Protein AF-X1MHM7-F1 (afdb_monomer)

Organism: NCBI:txid412755

Secondary structure (DSSP, 8-state):
---EEEETTEEEE----PPP---BTTB-STT-----HHHIIIIII--SS-S------S-GGGHHHHHHHHHHHHHHHHT--GGGGGG-----HHHHHHHHHHHHHHHHHHHHHHHHHHHHHHHHHHHHHHHHHHHHTHHHHHHHHHTT--HHHHHHHHHHHHHHHHHHHHHHHHHHHHHHHHHHHHHHT------HHHHHHHHHHHHGGG-

Structure (mmCIF, N/CA/C/O backbone):
data_AF-X1MHM7-F1
#
_entry.id   AF-X1MHM7-F1
#
loop_
_atom_site.group_PDB
_atom_site.id
_atom_site.type_symbol
_atom_site.label_atom_id
_atom_site.label_alt_id
_atom_site.label_comp_id
_atom_site.label_asym_id
_atom_site.label_entity_id
_atom_site.label_seq_id
_atom_site.pdbx_PDB_ins_code
_atom_site.Cartn_x
_atom_site.Cartn_y
_atom_site.Cartn_z
_atom_site.occupancy
_atom_site.B_iso_or_equiv
_atom_site.auth_seq_id
_atom_site.auth_comp_id
_atom_site.auth_asym_id
_atom_site.auth_atom_id
_atom_site.pdbx_PDB_model_num
ATOM 1 N N . ASN A 1 1 ? -6.561 -19.524 -40.261 1.00 49.22 1 ASN A N 1
ATOM 2 C CA . ASN A 1 1 ? -6.871 -18.136 -40.668 1.00 49.22 1 ASN A CA 1
ATOM 3 C C . ASN A 1 1 ? -5.616 -17.278 -40.481 1.00 49.22 1 ASN A C 1
ATOM 5 O O . ASN A 1 1 ? -5.211 -17.085 -39.343 1.00 49.22 1 ASN A O 1
ATOM 9 N N . ARG A 1 2 ? -4.904 -16.875 -41.548 1.00 65.56 2 ARG A N 1
ATOM 10 C CA . ARG A 1 2 ? -3.636 -16.118 -41.425 1.00 65.56 2 ARG A CA 1
ATOM 11 C C . ARG A 1 2 ? -3.953 -14.633 -41.224 1.00 65.56 2 ARG A C 1
ATOM 13 O O . ARG A 1 2 ? -4.276 -13.956 -42.191 1.00 65.56 2 ARG A O 1
ATOM 20 N N . ARG A 1 3 ? -3.874 -14.133 -39.988 1.00 82.12 3 ARG A N 1
ATOM 21 C CA . ARG A 1 3 ? -4.032 -12.697 -39.704 1.00 82.12 3 ARG A CA 1
ATOM 22 C C . ARG A 1 3 ? -2.782 -11.949 -40.190 1.00 82.12 3 ARG A C 1
ATOM 24 O O . ARG A 1 3 ? -1.661 -12.319 -39.833 1.00 82.12 3 ARG A O 1
ATOM 31 N N . ILE A 1 4 ? -2.979 -10.947 -41.044 1.00 86.44 4 ILE A N 1
ATOM 32 C CA . ILE A 1 4 ? -1.925 -10.069 -41.569 1.00 86.44 4 ILE A CA 1
ATOM 33 C C . ILE A 1 4 ? -2.138 -8.686 -40.954 1.00 86.44 4 ILE A C 1
ATOM 35 O O . ILE A 1 4 ? -3.259 -8.188 -40.958 1.00 86.44 4 ILE A O 1
ATOM 39 N N . CYS A 1 5 ? -1.074 -8.083 -40.431 1.00 87.25 5 CYS A N 1
ATOM 40 C CA . CYS A 1 5 ? -1.074 -6.719 -39.913 1.00 87.25 5 CYS A CA 1
ATOM 41 C C . CYS A 1 5 ? -0.149 -5.849 -40.769 1.00 87.25 5 CYS A C 1
ATOM 43 O O . CYS A 1 5 ? 0.924 -6.298 -41.176 1.00 87.25 5 CYS A O 1
ATOM 45 N N . LYS A 1 6 ? -0.567 -4.621 -41.080 1.00 88.81 6 LYS A N 1
ATOM 46 C CA . LYS A 1 6 ? 0.195 -3.697 -41.923 1.00 88.81 6 LYS A CA 1
ATOM 47 C C . LYS A 1 6 ? 0.835 -2.625 -41.052 1.00 88.81 6 LYS A C 1
ATOM 49 O O . LYS A 1 6 ? 0.131 -1.826 -40.450 1.00 88.81 6 LYS A O 1
ATOM 54 N N . ILE A 1 7 ? 2.163 -2.587 -41.033 1.00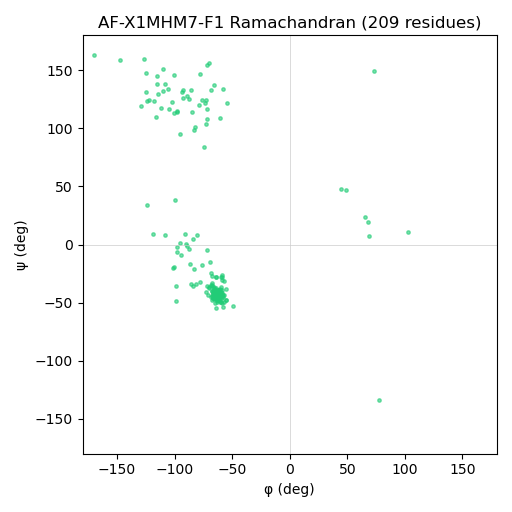 86.88 7 ILE A N 1
ATOM 55 C CA . ILE A 1 7 ? 2.954 -1.640 -40.237 1.00 86.88 7 ILE A CA 1
A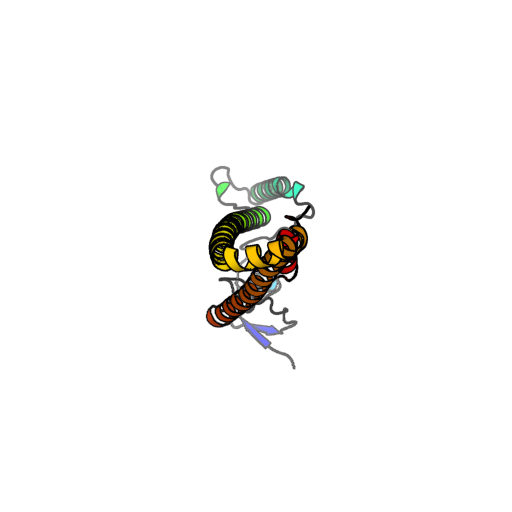TOM 56 C C . ILE A 1 7 ? 3.837 -0.859 -41.201 1.00 86.88 7 ILE A C 1
ATOM 58 O O . ILE A 1 7 ? 4.554 -1.456 -42.001 1.00 86.88 7 ILE A O 1
ATOM 62 N N . ASN A 1 8 ? 3.745 0.471 -41.173 1.00 83.06 8 ASN A N 1
ATOM 63 C CA . ASN A 1 8 ? 4.488 1.376 -42.058 1.00 83.06 8 ASN A CA 1
ATOM 64 C C . ASN A 1 8 ? 4.505 0.930 -43.541 1.00 83.06 8 ASN A C 1
ATOM 66 O O . ASN A 1 8 ? 5.541 0.867 -44.194 1.00 83.06 8 ASN A O 1
ATOM 70 N N . ARG A 1 9 ? 3.325 0.568 -44.067 1.00 83.12 9 ARG A N 1
ATOM 71 C CA . ARG A 1 9 ? 3.100 0.079 -45.446 1.00 83.12 9 ARG A CA 1
ATOM 72 C C . ARG A 1 9 ? 3.667 -1.309 -45.786 1.00 83.12 9 ARG A C 1
ATOM 74 O O . ARG A 1 9 ? 3.514 -1.735 -46.927 1.00 83.12 9 ARG A O 1
ATOM 81 N N . ILE A 1 10 ? 4.195 -2.049 -44.812 1.00 88.88 10 ILE A N 1
ATOM 82 C CA . ILE A 1 10 ? 4.711 -3.415 -44.976 1.00 88.88 10 ILE A CA 1
ATOM 83 C C . ILE A 1 10 ? 3.760 -4.414 -44.311 1.00 88.88 10 ILE A C 1
ATOM 85 O O . ILE A 1 10 ? 3.250 -4.172 -43.219 1.00 88.88 10 ILE A O 1
ATOM 89 N N . ASN A 1 11 ? 3.511 -5.543 -44.976 1.00 90.38 11 ASN A N 1
ATOM 90 C CA . ASN A 1 11 ? 2.631 -6.596 -44.472 1.00 90.38 11 ASN A CA 1
ATOM 91 C C . ASN A 1 11 ? 3.407 -7.591 -43.594 1.00 90.38 11 ASN A C 1
ATOM 93 O O . ASN A 1 11 ? 4.371 -8.207 -44.051 1.00 90.38 11 ASN A O 1
ATOM 97 N N . PHE A 1 12 ? 2.937 -7.800 -42.365 1.00 90.50 12 PHE A N 1
ATOM 98 C CA . PHE A 1 12 ? 3.476 -8.742 -41.385 1.00 90.50 12 PHE A CA 1
ATOM 99 C C . PHE A 1 12 ? 2.467 -9.841 -41.066 1.00 90.50 12 PHE A C 1
ATOM 101 O O . PHE A 1 12 ? 1.261 -9.609 -41.013 1.00 90.50 12 PHE A O 1
ATOM 108 N N . ARG A 1 13 ? 2.958 -11.059 -40.828 1.00 90.62 13 ARG A N 1
ATOM 109 C CA . ARG A 1 13 ? 2.135 -12.170 -40.338 1.00 90.62 13 ARG A CA 1
ATOM 110 C C . ARG A 1 13 ? 2.136 -12.157 -38.814 1.00 90.62 13 ARG A C 1
ATOM 112 O O . ARG A 1 13 ? 3.207 -12.189 -38.217 1.00 90.62 13 ARG A O 1
ATOM 119 N N . VAL A 1 14 ? 0.953 -12.188 -38.206 1.00 90.19 14 VAL A N 1
ATOM 120 C CA . VAL A 1 14 ? 0.819 -12.330 -36.750 1.00 90.19 14 VAL A CA 1
ATOM 121 C C . VAL A 1 14 ? 1.145 -13.775 -36.359 1.00 90.19 14 VAL A C 1
ATOM 123 O O . VAL A 1 14 ? 0.524 -14.705 -36.877 1.00 90.19 14 VAL A O 1
ATOM 126 N N . ILE A 1 15 ? 2.137 -13.956 -35.484 1.00 89.12 15 ILE A N 1
ATOM 127 C CA . ILE A 1 15 ? 2.605 -15.271 -35.004 1.00 89.12 15 ILE A CA 1
ATOM 128 C C . ILE A 1 15 ? 2.072 -15.632 -33.611 1.00 89.12 15 ILE A C 1
ATOM 130 O O . ILE A 1 15 ? 2.033 -16.807 -33.265 1.00 89.12 15 ILE A O 1
ATOM 134 N N . GLY A 1 16 ? 1.630 -14.641 -32.838 1.00 85.81 16 GLY A N 1
ATOM 135 C CA . GLY A 1 16 ? 1.112 -14.803 -31.485 1.00 85.81 16 GLY A CA 1
ATOM 136 C C . GLY A 1 16 ? 0.464 -13.510 -30.998 1.00 85.81 16 GLY A C 1
ATOM 137 O O . GLY A 1 16 ? 0.661 -12.454 -31.600 1.00 85.81 16 GLY A O 1
ATOM 138 N N . ILE A 1 17 ? -0.336 -13.621 -29.942 1.00 86.38 17 ILE A N 1
ATOM 139 C CA . ILE A 1 17 ? -0.967 -12.498 -29.246 1.00 86.38 17 ILE A CA 1
ATOM 140 C C . ILE A 1 17 ? -0.552 -12.629 -27.779 1.00 86.38 17 ILE A C 1
ATOM 142 O O . ILE A 1 17 ? -0.592 -13.734 -27.233 1.00 86.38 17 ILE A O 1
ATOM 146 N N . LEU A 1 18 ? -0.085 -11.535 -27.182 1.00 82.25 18 LEU A N 1
ATOM 147 C CA . LEU A 1 18 ? 0.294 -11.496 -25.770 1.00 82.25 18 LEU A CA 1
ATOM 148 C C . LEU A 1 18 ? -0.964 -11.553 -24.891 1.00 82.25 18 LEU A C 1
ATOM 150 O O . LEU A 1 18 ? -2.050 -11.183 -25.333 1.00 82.25 18 LEU A O 1
ATOM 154 N N . GLN A 1 19 ? -0.833 -12.036 -23.655 1.00 74.62 19 GLN A N 1
ATOM 155 C CA . GLN A 1 19 ? -1.930 -11.943 -22.689 1.00 74.62 19 GLN A CA 1
ATOM 156 C C . GLN A 1 19 ? -2.146 -10.476 -22.309 1.00 74.62 19 GLN A C 1
ATOM 158 O O . GLN A 1 19 ? -1.170 -9.796 -21.984 1.00 74.62 19 GLN A O 1
ATOM 163 N N . GLU A 1 20 ? -3.403 -10.025 -22.314 1.00 69.00 20 GLU A N 1
ATOM 164 C CA . GLU A 1 20 ? -3.777 -8.711 -21.781 1.00 69.00 20 GLU A CA 1
ATOM 165 C C . GLU A 1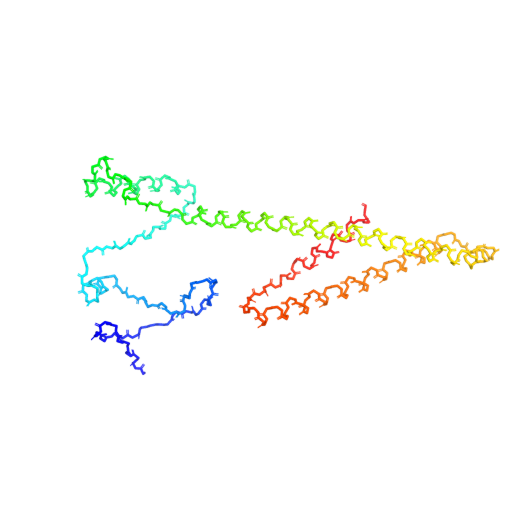 20 ? -3.276 -8.601 -20.342 1.00 69.00 20 GLU A C 1
ATOM 167 O O . GLU A 1 20 ? -3.604 -9.425 -19.480 1.00 69.00 20 GLU A O 1
ATOM 172 N N . LYS A 1 21 ? -2.443 -7.590 -20.089 1.00 59.75 21 LYS A N 1
ATOM 173 C CA . LYS A 1 21 ? -1.999 -7.264 -18.727 1.00 59.75 21 LYS A CA 1
ATOM 174 C C . LYS A 1 21 ? -2.876 -6.180 -18.104 1.00 59.75 21 LYS A C 1
ATOM 176 O O . LYS A 1 21 ? -2.786 -5.974 -16.892 1.00 59.75 21 LYS A O 1
ATOM 181 N N . GLY A 1 22 ? -3.753 -5.562 -18.899 1.00 54.75 22 GLY A N 1
ATOM 182 C CA . GLY A 1 22 ? -4.604 -4.459 -18.493 1.00 54.75 22 GLY A CA 1
ATOM 183 C C . GLY A 1 22 ? -3.805 -3.166 -18.342 1.00 54.75 22 GLY A C 1
ATOM 184 O O . GLY A 1 22 ? -2.629 -3.162 -17.951 1.00 54.75 22 GLY A O 1
ATOM 185 N N . ALA A 1 23 ? -4.459 -2.037 -18.597 1.00 50.09 23 ALA A N 1
ATOM 186 C CA . ALA A 1 23 ? -3.875 -0.718 -18.387 1.00 50.09 23 ALA A CA 1
ATOM 187 C C . ALA A 1 23 ? -3.505 -0.516 -16.903 1.00 50.09 23 ALA A C 1
ATOM 189 O O . ALA A 1 23 ? -4.361 -0.371 -16.028 1.00 50.09 23 ALA A O 1
ATOM 190 N N . THR A 1 24 ? -2.206 -0.506 -16.594 1.00 51.75 24 THR A N 1
ATOM 191 C CA . THR A 1 24 ? -1.712 -0.085 -15.276 1.00 51.75 24 THR A CA 1
ATOM 192 C C . THR A 1 24 ? -1.321 1.390 -15.366 1.00 51.75 24 THR A C 1
ATOM 194 O O . THR A 1 24 ? -0.217 1.724 -15.790 1.00 51.75 24 THR A O 1
ATOM 197 N N . GLY A 1 25 ? -2.233 2.287 -14.984 1.00 60.22 25 GLY A N 1
ATOM 198 C CA . GLY A 1 25 ? -1.994 3.735 -14.994 1.00 60.22 25 GLY A CA 1
ATOM 199 C C . GLY A 1 25 ? -2.081 4.366 -16.391 1.00 60.22 25 GLY A C 1
ATOM 200 O O . GLY A 1 25 ? -3.024 4.112 -17.127 1.00 60.22 25 GLY A O 1
ATOM 201 N N . TRP A 1 26 ? -1.113 5.222 -16.736 1.00 47.28 26 TRP A N 1
ATOM 202 C CA . TRP A 1 26 ? -1.131 6.101 -17.923 1.00 47.28 26 TRP A CA 1
ATOM 203 C C . TRP A 1 26 ? -0.519 5.482 -19.193 1.00 47.28 26 TRP A C 1
ATOM 205 O O . TRP A 1 26 ? -0.431 6.148 -20.222 1.00 47.28 26 TRP A O 1
ATOM 215 N N . ARG A 1 27 ? -0.044 4.234 -19.120 1.00 51.91 27 ARG A N 1
ATOM 216 C CA . ARG A 1 27 ? 0.553 3.500 -20.243 1.00 51.91 27 ARG A CA 1
ATOM 217 C C . ARG A 1 27 ? -0.321 2.297 -20.560 1.00 51.91 27 ARG A C 1
ATOM 219 O O . ARG A 1 27 ? -0.369 1.346 -19.780 1.00 51.91 27 ARG A O 1
ATOM 226 N N . ASP A 1 28 ? -0.990 2.364 -21.701 1.00 56.84 28 ASP A N 1
ATOM 227 C CA . ASP A 1 28 ? -1.669 1.215 -22.277 1.00 56.84 28 ASP A CA 1
ATOM 228 C C . ASP A 1 28 ? -0.609 0.248 -22.823 1.00 56.84 28 ASP A C 1
ATOM 230 O O . ASP A 1 28 ? 0.203 0.619 -23.673 1.00 56.84 28 ASP A O 1
ATOM 234 N N . ARG A 1 29 ? -0.545 -0.955 -22.244 1.00 59.28 29 ARG A N 1
ATOM 235 C CA . ARG A 1 29 ? 0.348 -2.039 -22.688 1.00 59.28 29 ARG A CA 1
ATOM 236 C C . ARG A 1 29 ? -0.370 -3.042 -23.587 1.00 59.28 29 ARG A C 1
ATOM 238 O O . ARG A 1 29 ? 0.270 -3.978 -24.060 1.00 59.28 29 ARG A O 1
ATOM 245 N N . ASP A 1 30 ? -1.665 -2.854 -23.814 1.00 62.56 30 ASP A N 1
ATOM 246 C CA . ASP A 1 30 ? -2.470 -3.765 -24.617 1.00 62.56 30 ASP A CA 1
ATOM 247 C C . ASP A 1 30 ? -2.383 -3.403 -26.123 1.00 62.56 30 ASP A C 1
ATOM 249 O O . ASP A 1 30 ? -2.580 -4.268 -26.976 1.00 62.56 30 ASP A O 1
ATOM 253 N N . ASP A 1 31 ? -1.914 -2.190 -26.458 1.00 71.94 31 ASP A N 1
ATOM 254 C CA . ASP A 1 31 ? -1.649 -1.708 -27.828 1.00 71.94 31 ASP A CA 1
ATOM 255 C C . ASP A 1 31 ? -0.155 -1.766 -28.242 1.00 71.94 31 ASP A C 1
ATOM 257 O O . ASP A 1 31 ? 0.362 -0.888 -28.942 1.00 71.94 31 ASP A O 1
ATOM 261 N N . GLU A 1 32 ? 0.577 -2.809 -27.833 1.00 80.00 32 GLU A N 1
ATOM 262 C CA . GLU A 1 32 ? 2.000 -2.976 -28.176 1.00 80.00 32 GLU A CA 1
ATOM 263 C C . GLU A 1 32 ? 2.241 -4.057 -29.248 1.00 80.00 32 GLU A C 1
ATOM 265 O O . GLU A 1 32 ? 1.723 -5.174 -29.189 1.00 80.00 32 GLU A O 1
ATOM 270 N N . ILE A 1 33 ? 3.076 -3.740 -30.248 1.00 85.44 33 ILE A N 1
ATOM 271 C CA . ILE A 1 33 ? 3.489 -4.684 -31.296 1.00 85.44 33 ILE A CA 1
ATOM 272 C C . ILE A 1 33 ? 4.972 -5.009 -31.140 1.00 85.44 33 ILE A C 1
ATOM 274 O O . ILE A 1 33 ? 5.833 -4.155 -31.347 1.00 85.44 33 ILE A O 1
ATOM 278 N N . ILE A 1 34 ? 5.277 -6.281 -30.882 1.00 88.62 34 ILE A N 1
ATOM 279 C CA . ILE A 1 34 ? 6.654 -6.772 -30.802 1.00 88.62 34 ILE A CA 1
ATOM 280 C C . ILE A 1 34 ? 7.104 -7.300 -32.167 1.00 88.62 34 ILE A C 1
ATOM 282 O O . ILE A 1 34 ? 6.467 -8.170 -32.768 1.00 88.62 34 ILE A O 1
ATOM 286 N N . LEU A 1 35 ? 8.237 -6.791 -32.649 1.00 90.00 35 LEU A N 1
ATOM 287 C CA . LEU A 1 35 ? 8.884 -7.220 -33.888 1.00 90.00 35 LEU A CA 1
ATOM 288 C C . LEU A 1 35 ? 10.334 -7.638 -33.609 1.00 90.00 35 LEU A C 1
ATOM 290 O O . LEU A 1 35 ? 10.991 -7.023 -32.770 1.00 90.00 35 LEU A O 1
ATOM 294 N N . PRO A 1 36 ? 10.891 -8.616 -34.348 1.00 91.00 36 PRO A N 1
ATOM 295 C CA . PRO A 1 36 ? 12.316 -8.916 -34.266 1.00 91.00 36 PRO A CA 1
ATOM 296 C C . PRO A 1 36 ? 13.167 -7.685 -34.607 1.00 91.00 36 PRO A C 1
ATOM 298 O O . PRO A 1 36 ? 12.929 -7.038 -35.633 1.00 91.00 36 PRO A O 1
ATOM 301 N N . LEU A 1 37 ? 14.196 -7.413 -33.797 1.00 87.62 37 LEU A N 1
ATOM 302 C CA . LEU A 1 37 ? 15.014 -6.193 -33.857 1.00 87.62 37 LEU A CA 1
ATOM 303 C C . LEU A 1 37 ? 15.507 -5.859 -35.273 1.00 87.62 37 LEU A C 1
ATOM 305 O O . LEU A 1 37 ? 15.238 -4.776 -35.788 1.00 87.62 37 LEU A O 1
ATOM 309 N N . ASN A 1 38 ? 16.144 -6.819 -35.949 1.00 90.38 38 ASN A N 1
ATOM 310 C CA . ASN A 1 38 ? 16.663 -6.625 -37.309 1.00 90.38 38 ASN A CA 1
ATOM 311 C C . ASN A 1 38 ? 15.558 -6.248 -38.310 1.00 90.38 38 ASN A C 1
ATOM 313 O O . ASN A 1 38 ? 15.764 -5.433 -39.206 1.00 90.38 38 ASN A O 1
ATOM 317 N N . THR A 1 39 ? 14.362 -6.819 -38.158 1.00 90.94 39 THR A N 1
ATOM 318 C CA . THR A 1 39 ? 13.234 -6.519 -39.049 1.00 90.94 39 THR A CA 1
ATOM 319 C C . THR A 1 39 ? 12.707 -5.110 -38.797 1.00 90.94 39 THR A C 1
ATOM 321 O O . THR A 1 39 ? 12.477 -4.366 -39.751 1.00 90.94 39 THR A O 1
ATOM 324 N N . ALA A 1 40 ? 12.569 -4.719 -37.529 1.00 89.38 40 ALA A N 1
ATOM 325 C CA . ALA A 1 40 ? 12.154 -3.372 -37.158 1.00 89.38 40 ALA A CA 1
ATOM 326 C C . ALA A 1 40 ? 13.164 -2.317 -37.645 1.00 89.38 40 ALA A C 1
ATOM 328 O O . ALA A 1 40 ? 12.774 -1.349 -38.294 1.00 89.38 40 ALA A O 1
ATOM 329 N N . MET A 1 41 ? 14.461 -2.538 -37.416 1.00 90.94 41 MET A N 1
ATOM 330 C CA . MET A 1 41 ? 15.533 -1.611 -37.789 1.00 90.94 41 MET A CA 1
ATOM 331 C C . MET A 1 41 ? 15.655 -1.422 -39.304 1.00 90.94 41 MET A C 1
ATOM 333 O O . MET A 1 41 ? 15.565 -0.295 -39.787 1.00 90.94 41 MET A O 1
ATOM 337 N N . TYR A 1 42 ? 15.814 -2.508 -40.069 1.00 89.62 42 TYR A N 1
ATOM 338 C CA . TYR A 1 42 ? 16.119 -2.407 -41.500 1.00 89.62 42 TYR A CA 1
ATOM 339 C C . TYR A 1 42 ? 14.889 -2.251 -42.391 1.00 89.62 42 TYR A C 1
ATOM 341 O O . TYR A 1 42 ? 14.980 -1.590 -43.422 1.00 89.62 42 TYR A O 1
ATOM 349 N N . ARG A 1 43 ? 13.753 -2.872 -42.040 1.00 87.25 43 ARG A N 1
ATOM 350 C CA . ARG A 1 43 ? 12.564 -2.866 -42.908 1.00 87.25 43 ARG A CA 1
ATOM 351 C C . ARG A 1 43 ? 11.535 -1.819 -42.508 1.00 87.25 43 ARG A C 1
ATOM 353 O O . ARG A 1 43 ? 10.903 -1.271 -43.397 1.00 87.25 43 ARG A O 1
ATOM 360 N N . VAL A 1 44 ? 11.352 -1.540 -41.217 1.00 89.12 44 VAL A N 1
ATOM 361 C CA . VAL A 1 44 ? 10.256 -0.666 -40.751 1.00 89.12 44 VAL A CA 1
ATOM 362 C C . VAL A 1 44 ? 10.721 0.762 -40.475 1.00 89.12 44 VAL A C 1
ATOM 364 O O . VAL A 1 44 ? 10.073 1.703 -40.926 1.00 89.12 44 VAL A O 1
ATOM 367 N N . LEU A 1 45 ? 11.820 0.922 -39.734 1.00 88.31 45 LEU A N 1
ATOM 368 C CA . LEU A 1 45 ? 12.284 2.212 -39.212 1.00 88.31 45 LEU A CA 1
ATOM 369 C C . LEU A 1 45 ? 13.429 2.826 -40.029 1.00 88.31 45 LEU A C 1
ATOM 371 O O . LEU A 1 45 ? 13.674 4.022 -39.921 1.00 88.31 45 LEU A O 1
ATOM 375 N N . GLY A 1 46 ? 14.143 2.026 -40.826 1.00 88.44 46 GLY A N 1
ATOM 376 C CA . GLY A 1 46 ? 15.273 2.493 -41.636 1.00 88.44 46 GLY A CA 1
ATOM 377 C C . GLY A 1 46 ? 16.469 2.990 -40.814 1.00 88.44 46 GLY A C 1
ATOM 378 O O . GLY A 1 46 ? 17.260 3.789 -41.310 1.00 88.44 46 GLY A O 1
ATOM 379 N N . LYS A 1 47 ? 16.612 2.538 -39.562 1.00 90.06 47 LYS A N 1
ATOM 380 C CA . LYS A 1 47 ? 17.656 2.990 -38.631 1.00 90.06 47 LYS A CA 1
ATOM 381 C C . LYS A 1 47 ? 18.698 1.908 -38.365 1.00 90.06 47 LYS A C 1
ATOM 383 O O . LYS A 1 47 ? 18.397 0.719 -38.401 1.00 90.06 47 LYS A O 1
ATOM 388 N N . LYS A 1 48 ? 19.932 2.333 -38.074 1.00 87.25 48 LYS A N 1
ATOM 389 C CA . LYS A 1 48 ? 21.075 1.451 -37.752 1.00 87.25 48 LYS A CA 1
ATOM 390 C C . LYS A 1 48 ? 21.492 1.500 -36.276 1.00 87.25 48 LYS A C 1
ATOM 392 O O . LYS A 1 48 ? 22.520 0.937 -35.924 1.00 87.25 48 LYS A O 1
ATOM 397 N N . TYR A 1 49 ? 20.710 2.167 -35.433 1.00 84.50 49 TYR A N 1
ATOM 398 C CA . TYR A 1 49 ? 20.955 2.306 -33.999 1.00 84.50 49 TYR A CA 1
ATOM 399 C C . TYR A 1 49 ? 19.731 1.858 -33.190 1.00 84.50 49 TYR A C 1
ATOM 401 O O . TYR A 1 49 ? 18.613 1.797 -33.714 1.00 84.50 49 TYR A O 1
ATOM 409 N N . VAL A 1 50 ? 19.967 1.533 -31.922 1.00 86.38 50 VAL A N 1
ATOM 410 C CA . VAL A 1 50 ? 18.942 1.192 -30.926 1.00 86.38 50 VAL A CA 1
ATOM 411 C C . VAL A 1 50 ? 18.680 2.403 -30.034 1.00 86.38 50 VAL A C 1
ATOM 413 O O . VAL A 1 50 ? 19.599 3.182 -29.795 1.00 86.38 50 VAL A O 1
ATOM 416 N N . ASP A 1 51 ? 17.438 2.581 -29.581 1.00 83.88 51 ASP A N 1
ATOM 417 C CA . ASP A 1 51 ? 17.079 3.725 -28.726 1.00 83.88 51 ASP A CA 1
ATOM 418 C C . ASP A 1 51 ? 17.387 3.441 -27.249 1.00 83.88 51 ASP A C 1
ATOM 420 O O . ASP A 1 51 ? 17.799 4.334 -26.518 1.00 83.88 51 ASP A O 1
ATOM 424 N N . TYR A 1 52 ? 17.200 2.192 -26.820 1.00 83.81 52 TYR A N 1
ATOM 425 C CA . TYR A 1 52 ? 17.506 1.703 -25.479 1.00 83.81 52 TYR A CA 1
ATOM 426 C C . TYR A 1 52 ? 17.932 0.233 -25.545 1.00 83.81 52 TYR A C 1
ATOM 428 O O . TYR A 1 52 ? 17.654 -0.468 -26.524 1.00 83.81 52 TYR A O 1
ATOM 436 N N . ILE A 1 53 ? 18.648 -0.212 -24.515 1.00 85.50 53 ILE A N 1
ATOM 437 C CA . ILE A 1 53 ? 19.073 -1.598 -24.321 1.00 85.50 53 ILE A CA 1
ATOM 438 C C . ILE A 1 53 ? 18.665 -1.973 -22.904 1.00 85.50 53 ILE A C 1
ATOM 440 O O . ILE A 1 53 ? 19.139 -1.353 -21.953 1.00 85.50 53 ILE A O 1
ATOM 444 N N . ASP A 1 54 ? 17.812 -2.982 -22.782 1.00 87.06 54 ASP A N 1
ATOM 445 C CA . ASP A 1 54 ? 17.470 -3.561 -21.490 1.00 87.06 54 ASP A CA 1
ATOM 446 C C . ASP A 1 54 ? 18.506 -4.631 -21.135 1.00 87.06 54 ASP A C 1
ATOM 448 O O . ASP A 1 54 ? 18.865 -5.471 -21.966 1.00 87.06 54 ASP A O 1
ATOM 452 N N . VAL A 1 55 ? 19.007 -4.580 -19.903 1.00 86.06 55 VAL A N 1
ATOM 453 C CA . VAL A 1 55 ? 19.968 -5.541 -19.359 1.00 86.06 55 VAL A CA 1
ATOM 454 C C . VAL A 1 55 ? 19.360 -6.125 -18.095 1.00 86.06 55 VAL A C 1
ATOM 456 O O . VAL A 1 55 ? 18.994 -5.388 -17.183 1.00 86.06 55 VAL A O 1
ATOM 459 N N . GLU A 1 56 ? 19.231 -7.446 -18.059 1.00 85.44 56 GLU A N 1
ATOM 460 C CA . GLU A 1 56 ? 18.765 -8.175 -16.883 1.00 85.44 56 GLU A CA 1
ATOM 461 C C . GLU A 1 56 ? 19.972 -8.603 -16.046 1.00 85.44 56 GLU A C 1
ATOM 463 O O . GLU A 1 56 ? 20.962 -9.107 -16.581 1.00 85.44 56 GLU A O 1
ATOM 468 N N . VAL A 1 57 ? 19.897 -8.366 -14.738 1.00 86.56 57 VAL A N 1
ATOM 469 C CA . VAL A 1 57 ? 20.943 -8.716 -13.774 1.00 86.56 57 VAL A CA 1
ATOM 470 C C . VAL A 1 57 ? 20.384 -9.785 -12.844 1.00 86.56 57 VAL A C 1
ATOM 472 O O . VAL A 1 57 ? 19.288 -9.618 -12.315 1.00 86.56 57 VAL A O 1
ATOM 475 N N . GLU A 1 58 ? 21.122 -10.881 -12.659 1.00 85.00 58 GLU A N 1
ATOM 476 C CA . GLU A 1 58 ? 20.669 -12.020 -11.846 1.00 85.00 58 GLU A CA 1
ATOM 477 C C . GLU A 1 58 ? 20.613 -11.699 -10.342 1.00 85.00 58 GLU A C 1
ATOM 479 O O . GLU A 1 58 ? 19.702 -12.162 -9.656 1.00 85.00 58 GLU A O 1
ATOM 484 N N . ASP A 1 59 ? 21.564 -10.905 -9.830 1.00 84.50 59 ASP A N 1
ATOM 485 C CA . ASP A 1 59 ? 21.630 -10.492 -8.422 1.00 84.50 59 ASP A CA 1
ATOM 486 C C . ASP A 1 59 ? 21.495 -8.968 -8.288 1.00 84.50 59 ASP A C 1
ATOM 488 O O . ASP A 1 59 ? 22.288 -8.198 -8.834 1.00 84.50 59 ASP A O 1
ATOM 492 N N . GLU A 1 60 ? 20.506 -8.534 -7.507 1.00 79.88 60 GLU A N 1
ATOM 493 C CA . GLU A 1 60 ? 20.250 -7.127 -7.184 1.00 79.88 60 GLU A CA 1
ATOM 494 C C . GLU A 1 60 ? 21.464 -6.450 -6.527 1.00 79.88 60 GLU A C 1
ATOM 496 O O . GLU A 1 60 ? 21.711 -5.267 -6.754 1.00 79.88 60 GLU A O 1
ATOM 501 N N . LYS A 1 61 ? 22.279 -7.195 -5.770 1.00 82.69 61 LYS A N 1
ATOM 502 C CA . LYS A 1 61 ? 23.468 -6.653 -5.090 1.00 82.69 61 LYS A CA 1
ATOM 503 C C . LYS A 1 61 ? 24.572 -6.226 -6.048 1.00 82.69 61 LYS A C 1
ATOM 505 O O . LYS A 1 61 ? 25.363 -5.350 -5.711 1.00 82.69 61 LYS A O 1
ATOM 510 N N . GLU A 1 62 ? 24.635 -6.833 -7.230 1.00 86.50 62 GLU A N 1
ATOM 511 C CA . GLU A 1 62 ? 25.624 -6.484 -8.249 1.00 86.50 62 GLU A CA 1
ATOM 512 C C . GLU A 1 62 ? 25.109 -5.374 -9.183 1.00 86.50 62 GLU A C 1
ATOM 514 O O . GLU A 1 62 ? 25.850 -4.939 -10.060 1.00 86.50 62 GLU A O 1
ATOM 519 N N . MET A 1 63 ? 23.876 -4.877 -9.002 1.00 84.19 63 MET A N 1
ATOM 520 C CA . MET A 1 63 ? 23.247 -3.900 -9.900 1.00 84.19 63 MET A CA 1
ATOM 521 C C . MET A 1 63 ? 24.092 -2.633 -10.086 1.00 84.19 63 MET A C 1
ATOM 523 O O . MET A 1 63 ? 24.341 -2.224 -11.219 1.00 84.19 63 MET A O 1
ATOM 527 N N . GLU A 1 64 ? 24.591 -2.044 -8.994 1.00 84.06 64 GLU A N 1
ATOM 528 C CA . GLU A 1 64 ? 25.407 -0.820 -9.037 1.00 84.06 64 GLU A CA 1
ATOM 529 C C . GLU A 1 64 ? 26.725 -1.047 -9.796 1.00 84.06 64 GLU A C 1
ATOM 531 O O . GLU A 1 64 ? 27.113 -0.271 -10.674 1.00 84.06 64 GLU A O 1
ATOM 536 N N . LYS A 1 65 ? 27.378 -2.179 -9.530 1.00 87.19 65 LYS A N 1
ATOM 537 C CA . LYS A 1 65 ? 28.628 -2.564 -10.186 1.00 87.19 65 LYS A CA 1
ATOM 538 C C . LYS A 1 65 ? 28.423 -2.869 -11.672 1.00 87.19 65 LYS A C 1
ATOM 540 O O . LYS A 1 65 ? 29.199 -2.398 -12.502 1.00 87.19 65 LYS A O 1
ATOM 545 N N . VAL A 1 66 ? 27.370 -3.607 -12.026 1.00 88.62 66 VAL A N 1
ATOM 546 C CA . VAL A 1 66 ? 27.018 -3.904 -13.423 1.00 88.62 66 VAL A CA 1
ATOM 547 C C . VAL A 1 66 ? 26.680 -2.617 -14.171 1.00 88.62 66 VAL A C 1
ATOM 549 O O . VAL A 1 66 ? 27.148 -2.425 -15.292 1.00 88.62 66 VAL A O 1
ATOM 552 N N . GLN A 1 67 ? 25.945 -1.694 -13.551 1.00 86.69 67 GLN A N 1
ATOM 553 C CA . GLN A 1 67 ? 25.656 -0.378 -14.119 1.00 86.69 67 GLN A CA 1
ATOM 554 C C . GLN A 1 67 ? 26.939 0.402 -14.440 1.00 86.69 67 GLN A C 1
ATOM 556 O O . GLN A 1 67 ? 27.072 0.946 -15.544 1.00 86.69 67 GLN A O 1
ATOM 561 N N . GLU A 1 68 ? 27.915 0.419 -13.529 1.00 87.88 68 GLU A N 1
ATOM 562 C CA . GLU A 1 68 ? 29.218 1.031 -13.794 1.00 87.88 68 GLU A CA 1
ATOM 563 C C . GLU A 1 68 ? 29.987 0.336 -14.924 1.00 87.88 68 GLU A C 1
ATOM 565 O O . GLU A 1 68 ? 30.549 1.003 -15.798 1.00 87.88 68 GLU A O 1
ATOM 570 N N . GLU A 1 69 ? 30.046 -0.995 -14.916 1.00 88.50 69 GLU A N 1
ATOM 571 C CA . GLU A 1 69 ? 30.775 -1.776 -15.918 1.00 88.50 69 GLU A CA 1
ATOM 572 C C . GLU A 1 69 ? 30.164 -1.632 -17.316 1.00 88.50 69 GLU A C 1
ATOM 574 O O . GLU A 1 69 ? 30.895 -1.478 -18.303 1.00 88.50 69 GLU A O 1
ATOM 579 N N . VAL A 1 70 ? 28.833 -1.604 -17.412 1.00 88.50 70 VAL A N 1
ATOM 580 C CA . VAL A 1 70 ? 28.100 -1.338 -18.654 1.00 88.50 70 VAL A CA 1
ATOM 581 C C . VAL A 1 70 ? 28.405 0.074 -19.143 1.00 88.50 70 VAL A C 1
ATOM 583 O O . VAL A 1 70 ? 28.788 0.241 -20.304 1.00 88.50 70 VAL A O 1
ATOM 586 N N . LYS A 1 71 ? 28.339 1.087 -18.266 1.00 87.44 71 LYS A N 1
ATOM 587 C CA . LYS A 1 71 ? 28.677 2.473 -18.625 1.00 87.44 71 LYS A CA 1
ATOM 588 C C . LYS A 1 71 ? 30.109 2.575 -19.162 1.00 87.44 71 LYS A C 1
ATOM 590 O O . LYS A 1 71 ? 30.316 3.103 -20.257 1.00 87.44 71 LYS A O 1
ATOM 595 N N . LYS A 1 72 ? 31.089 2.001 -18.453 1.00 88.00 72 LYS A N 1
ATOM 596 C CA . LYS A 1 72 ? 32.506 1.966 -18.868 1.00 88.00 72 LYS A CA 1
ATOM 597 C C . LYS A 1 72 ? 32.686 1.248 -20.210 1.00 88.00 72 LYS A C 1
ATOM 599 O O . LYS A 1 72 ? 33.417 1.727 -21.079 1.00 88.00 72 LYS A O 1
ATOM 604 N N . SER A 1 73 ? 31.992 0.128 -20.414 1.00 88.44 73 SER A N 1
ATOM 605 C CA . SER A 1 73 ? 32.054 -0.652 -21.656 1.00 88.44 73 SER A CA 1
ATOM 606 C C . SER A 1 73 ? 31.497 0.111 -22.859 1.00 88.44 73 SER A C 1
ATOM 608 O O . SER A 1 73 ? 32.087 0.059 -23.942 1.00 88.44 73 SER A O 1
ATOM 610 N N . ILE A 1 74 ? 30.397 0.851 -22.683 1.00 86.88 74 ILE A N 1
ATOM 611 C CA . ILE A 1 74 ? 29.803 1.683 -23.738 1.00 86.88 74 ILE A CA 1
ATOM 612 C C . ILE A 1 74 ? 30.730 2.856 -24.075 1.00 86.88 74 ILE A C 1
ATOM 614 O O . ILE A 1 74 ? 31.029 3.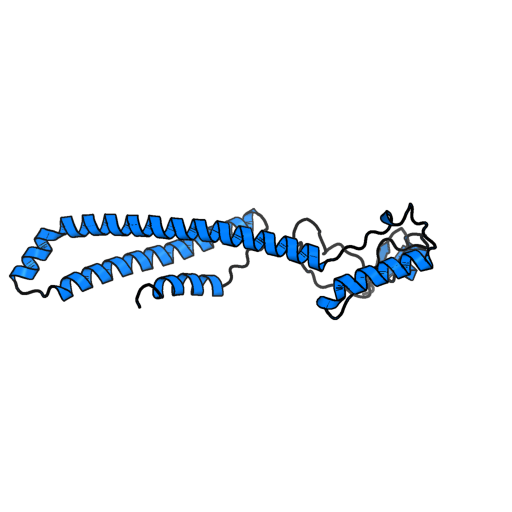058 -25.252 1.00 86.88 74 ILE A O 1
ATOM 618 N N . ILE A 1 75 ? 31.249 3.575 -23.070 1.00 86.19 75 ILE A N 1
ATOM 619 C CA . ILE A 1 75 ? 32.196 4.688 -23.272 1.00 86.19 75 ILE A CA 1
ATOM 620 C C . ILE A 1 75 ? 33.414 4.217 -24.071 1.00 86.19 75 ILE A C 1
ATOM 622 O O . ILE A 1 75 ? 33.773 4.832 -25.077 1.00 86.19 75 ILE A O 1
ATOM 626 N N . ARG A 1 76 ? 34.002 3.078 -23.679 1.00 86.75 76 ARG A N 1
ATOM 627 C CA . ARG A 1 76 ? 35.172 2.502 -24.353 1.00 86.75 76 ARG A CA 1
ATOM 628 C C . ARG A 1 76 ? 34.871 2.078 -25.790 1.00 86.75 76 ARG A C 1
ATOM 630 O O . ARG A 1 76 ? 35.691 2.307 -26.672 1.00 86.75 76 ARG A O 1
ATOM 637 N N . ARG A 1 77 ? 33.717 1.451 -26.042 1.00 86.75 77 ARG A N 1
ATOM 638 C CA . ARG A 1 77 ? 33.338 0.967 -27.381 1.00 86.75 77 ARG A CA 1
ATOM 639 C C . ARG A 1 77 ? 32.985 2.101 -28.342 1.00 86.75 77 ARG A C 1
ATOM 641 O O . ARG A 1 77 ? 33.286 1.994 -29.527 1.00 86.75 77 ARG A O 1
ATOM 648 N N . HIS A 1 78 ? 32.358 3.164 -27.846 1.00 84.94 78 HIS A N 1
ATOM 649 C CA . HIS A 1 78 ? 31.933 4.310 -28.653 1.00 84.94 78 HIS A CA 1
ATOM 650 C C . HIS A 1 78 ? 32.938 5.471 -28.654 1.00 84.94 78 HIS A C 1
ATOM 652 O O . HIS A 1 78 ? 32.681 6.481 -29.304 1.00 84.94 78 HIS A O 1
ATOM 658 N N . ASN A 1 79 ? 34.079 5.312 -27.971 1.00 83.38 79 ASN A N 1
ATOM 659 C CA . ASN A 1 79 ? 35.153 6.300 -27.851 1.00 83.38 79 ASN A CA 1
ATOM 660 C C . ASN A 1 79 ? 34.627 7.695 -27.466 1.00 83.38 79 ASN A C 1
ATOM 662 O O . ASN A 1 79 ? 34.939 8.697 -28.113 1.00 83.38 79 ASN A O 1
ATOM 666 N N . ILE A 1 80 ? 33.756 7.733 -26.454 1.00 80.94 80 ILE A N 1
ATOM 667 C CA . ILE A 1 80 ? 33.090 8.963 -26.020 1.00 80.94 80 ILE A CA 1
ATOM 668 C C . ILE A 1 80 ? 34.093 9.799 -25.216 1.00 80.94 80 ILE A C 1
ATOM 670 O O . ILE A 1 80 ? 34.656 9.284 -24.250 1.00 80.94 80 ILE A O 1
ATOM 674 N N . PRO A 1 81 ? 34.342 11.060 -25.605 1.00 79.12 81 PRO A N 1
ATOM 675 C CA . PRO A 1 81 ? 35.277 11.915 -24.893 1.00 79.12 81 PRO A CA 1
ATOM 676 C C . PRO A 1 81 ? 34.733 12.329 -23.506 1.00 79.12 81 PRO A C 1
ATOM 678 O O . PRO A 1 81 ? 33.513 12.337 -23.307 1.00 79.12 81 PRO A O 1
ATOM 681 N N . PRO A 1 82 ? 35.613 12.683 -22.543 1.00 74.31 82 PRO A N 1
ATOM 682 C CA . PRO A 1 82 ? 35.234 12.941 -21.146 1.00 74.31 82 PRO A CA 1
ATOM 683 C C . PRO A 1 82 ? 34.204 14.067 -20.966 1.00 74.31 82 PRO A C 1
ATOM 685 O O . PRO A 1 82 ? 33.407 14.057 -20.033 1.00 74.31 82 PRO A O 1
ATOM 688 N N . ASP A 1 83 ? 34.182 15.031 -21.888 1.00 76.75 83 ASP A N 1
ATOM 689 C CA . ASP A 1 83 ? 33.227 16.144 -21.935 1.00 76.75 83 ASP A CA 1
ATOM 690 C C . ASP A 1 83 ? 31.794 15.703 -22.288 1.00 76.75 83 ASP A C 1
ATOM 692 O O . ASP A 1 83 ? 30.845 16.461 -22.088 1.00 76.75 83 ASP A O 1
ATOM 696 N N . ARG A 1 84 ? 31.617 14.476 -22.800 1.00 73.75 84 ARG A N 1
ATOM 697 C CA . ARG A 1 84 ? 30.330 13.924 -23.252 1.00 73.75 84 ARG A CA 1
ATOM 698 C C . ARG A 1 84 ? 29.880 12.675 -22.501 1.00 73.75 84 ARG A C 1
ATOM 700 O O . ARG A 1 84 ? 28.871 12.083 -22.889 1.00 73.75 84 ARG A O 1
ATOM 707 N N . GLU A 1 85 ? 30.544 12.291 -21.414 1.00 67.06 85 GLU A N 1
ATOM 708 C CA . GLU A 1 85 ? 30.163 11.113 -20.615 1.00 67.06 85 GLU A CA 1
ATOM 709 C C . GLU A 1 85 ? 28.733 11.192 -20.047 1.00 67.06 85 GLU A C 1
ATOM 711 O O . GLU A 1 85 ? 28.079 10.162 -19.883 1.00 67.06 85 GLU A O 1
ATOM 716 N N . ASN A 1 86 ? 28.206 12.404 -19.837 1.00 67.94 86 ASN A N 1
ATOM 717 C CA . ASN A 1 86 ? 26.828 12.643 -19.384 1.00 67.94 86 ASN A CA 1
ATOM 718 C C . ASN A 1 86 ? 25.755 12.353 -20.453 1.00 67.94 86 ASN A C 1
ATOM 720 O O . ASN A 1 86 ? 24.567 12.434 -20.161 1.00 67.94 86 ASN A O 1
ATOM 724 N N . THR A 1 87 ? 26.147 12.022 -21.688 1.00 68.31 87 THR A N 1
ATOM 725 C CA . THR A 1 87 ? 25.206 11.674 -22.772 1.00 68.31 87 THR A CA 1
ATOM 726 C C . THR A 1 87 ? 24.636 10.260 -22.603 1.00 68.31 87 THR A C 1
ATOM 728 O O . THR A 1 87 ? 23.624 9.928 -23.215 1.00 68.31 87 THR A O 1
ATOM 731 N N . ILE A 1 88 ? 25.277 9.414 -21.787 1.00 73.56 88 ILE A N 1
ATOM 732 C CA . ILE A 1 88 ? 24.796 8.063 -21.481 1.00 73.56 88 ILE A CA 1
ATOM 733 C C . ILE A 1 88 ? 24.061 8.092 -20.148 1.00 73.56 88 ILE A C 1
ATOM 735 O O . ILE A 1 88 ? 24.669 8.271 -19.092 1.00 73.56 88 ILE A O 1
ATOM 739 N N . GLU A 1 89 ? 22.761 7.838 -20.208 1.00 78.50 89 GLU A N 1
ATOM 740 C CA . GLU A 1 89 ? 21.924 7.646 -19.034 1.00 78.50 89 GLU A CA 1
ATOM 741 C C . GLU A 1 89 ? 21.692 6.145 -18.827 1.00 78.50 89 GLU A C 1
ATOM 743 O O . GLU A 1 89 ? 21.053 5.488 -19.649 1.00 78.50 89 GLU A O 1
ATOM 748 N N . VAL A 1 90 ? 22.231 5.590 -17.740 1.00 81.19 90 VAL A N 1
ATOM 749 C CA . VAL A 1 90 ? 21.895 4.230 -17.300 1.00 81.19 90 VAL A CA 1
ATOM 750 C C . VAL A 1 90 ? 20.850 4.368 -16.206 1.00 81.19 90 VAL A C 1
ATOM 752 O O . VAL A 1 90 ? 21.124 4.969 -15.169 1.00 81.19 90 VAL A O 1
ATOM 755 N N . ARG A 1 91 ? 19.639 3.871 -16.465 1.00 79.81 91 ARG A N 1
ATOM 756 C CA . ARG A 1 91 ? 18.529 3.921 -15.510 1.00 79.81 91 ARG A CA 1
ATOM 757 C C . ARG A 1 91 ? 18.355 2.568 -14.846 1.00 79.81 91 ARG A C 1
ATOM 759 O O . ARG A 1 91 ? 18.088 1.582 -15.527 1.00 79.81 91 ARG A O 1
ATOM 766 N N . ASN A 1 92 ? 18.426 2.555 -13.523 1.00 81.38 92 ASN A N 1
ATOM 767 C CA . ASN A 1 92 ? 18.129 1.381 -12.725 1.00 81.38 92 ASN A CA 1
ATOM 768 C C . ASN A 1 92 ? 16.616 1.289 -12.470 1.00 81.38 92 ASN A C 1
ATOM 770 O O . ASN A 1 92 ? 16.023 2.135 -11.798 1.00 81.38 92 ASN A O 1
ATOM 774 N N . MET A 1 93 ? 15.967 0.257 -13.013 1.00 77.88 93 MET A N 1
ATOM 775 C CA . MET A 1 93 ? 14.538 0.034 -12.766 1.00 77.88 93 MET A CA 1
ATOM 776 C C . MET A 1 93 ? 14.256 -0.365 -11.308 1.00 77.88 93 MET A C 1
ATOM 778 O O . MET A 1 93 ? 13.155 -0.096 -10.825 1.00 77.88 93 MET A O 1
ATOM 782 N N . ALA A 1 94 ? 15.236 -0.938 -10.593 1.00 78.81 94 ALA A N 1
ATOM 783 C CA . ALA A 1 94 ? 15.103 -1.279 -9.177 1.00 78.81 94 ALA A CA 1
ATOM 784 C C . ALA A 1 94 ? 14.967 -0.020 -8.306 1.00 78.81 94 ALA A C 1
ATOM 786 O O . ALA A 1 94 ? 14.059 0.046 -7.483 1.00 78.81 94 ALA A O 1
ATOM 787 N N . GLU A 1 95 ? 15.760 1.026 -8.567 1.00 78.69 95 GLU A N 1
ATOM 788 C CA . GLU A 1 95 ? 15.649 2.320 -7.869 1.00 78.69 95 GLU A CA 1
ATOM 789 C C . GLU A 1 95 ? 14.274 2.968 -8.069 1.00 78.69 95 GLU A C 1
ATOM 791 O O . GLU A 1 95 ? 13.664 3.463 -7.121 1.00 78.69 95 GLU A O 1
ATOM 796 N N . ILE A 1 96 ? 13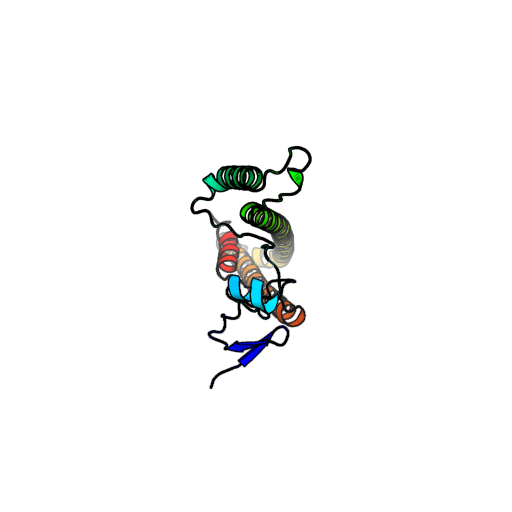.740 2.936 -9.296 1.00 79.94 96 ILE A N 1
ATOM 797 C CA . ILE A 1 96 ? 12.399 3.469 -9.583 1.00 79.94 96 ILE A CA 1
ATOM 798 C C . ILE A 1 96 ? 11.340 2.666 -8.821 1.00 79.94 96 ILE A C 1
ATOM 800 O O . ILE A 1 96 ? 10.421 3.241 -8.230 1.00 79.94 96 ILE A O 1
ATOM 804 N N . GLN A 1 97 ? 11.459 1.338 -8.814 1.00 79.31 97 GLN A N 1
ATOM 805 C CA . GLN A 1 97 ? 10.543 0.468 -8.087 1.00 79.31 97 GLN A CA 1
ATOM 806 C C . GLN A 1 97 ? 10.618 0.702 -6.571 1.00 79.31 97 GLN A C 1
ATOM 808 O O . GLN A 1 97 ? 9.575 0.761 -5.914 1.00 79.31 97 GLN A O 1
ATOM 813 N N . GLU A 1 98 ? 11.814 0.888 -6.013 1.00 84.50 98 GLU A N 1
ATOM 814 C CA . GLU A 1 98 ? 12.024 1.204 -4.601 1.00 84.50 98 GLU A CA 1
ATOM 815 C C . GLU A 1 98 ? 11.459 2.585 -4.238 1.00 84.50 98 GLU A C 1
ATOM 817 O O . GLU A 1 98 ? 10.747 2.723 -3.239 1.00 84.50 98 GLU A O 1
ATOM 822 N N . ALA A 1 99 ? 11.676 3.602 -5.075 1.00 83.50 99 ALA A N 1
ATOM 823 C CA . ALA A 1 99 ? 11.116 4.940 -4.886 1.00 83.50 99 ALA A CA 1
ATOM 824 C C . ALA A 1 99 ? 9.574 4.926 -4.892 1.00 83.50 99 ALA A C 1
ATOM 826 O O . ALA A 1 99 ? 8.923 5.537 -4.038 1.00 83.50 99 ALA A O 1
ATOM 827 N N . VAL A 1 100 ? 8.960 4.172 -5.810 1.00 83.56 100 VAL A N 1
ATOM 828 C CA . VAL A 1 100 ? 7.499 3.999 -5.843 1.00 83.56 100 VAL A CA 1
ATOM 829 C C . VAL A 1 100 ? 7.014 3.227 -4.614 1.00 83.56 100 VAL A C 1
ATOM 831 O O . VAL A 1 100 ? 6.055 3.643 -3.961 1.00 83.56 100 VAL A O 1
ATOM 834 N N . SER A 1 101 ? 7.686 2.130 -4.258 1.00 83.50 101 SER A N 1
ATOM 835 C CA . SER A 1 101 ? 7.336 1.294 -3.104 1.00 83.50 101 SER A CA 1
ATOM 836 C C . SER A 1 101 ? 7.425 2.066 -1.784 1.00 83.50 101 SER A C 1
ATOM 838 O O . SER A 1 101 ? 6.501 2.024 -0.969 1.00 83.50 101 SER A O 1
ATOM 840 N N . SER A 1 102 ? 8.495 2.836 -1.585 1.00 87.56 102 SER A N 1
ATOM 841 C CA . SER A 1 102 ? 8.696 3.677 -0.400 1.00 87.56 102 SER A CA 1
ATOM 842 C C . SER A 1 102 ? 7.643 4.783 -0.291 1.00 87.56 102 SER A C 1
ATOM 844 O O . SER A 1 102 ? 7.110 5.022 0.798 1.00 87.56 102 SER A O 1
ATOM 846 N N . THR A 1 103 ? 7.254 5.388 -1.415 1.00 87.81 103 THR A N 1
ATOM 847 C CA . THR A 1 103 ? 6.165 6.372 -1.476 1.00 87.81 103 THR A CA 1
ATOM 848 C C . THR A 1 103 ? 4.830 5.738 -1.081 1.00 87.81 103 THR A C 1
ATOM 850 O O . THR A 1 103 ? 4.143 6.238 -0.188 1.00 87.81 103 THR A O 1
ATOM 853 N N . VAL A 1 104 ? 4.482 4.588 -1.671 1.00 86.69 104 VAL A N 1
ATOM 854 C CA . VAL A 1 104 ? 3.261 3.835 -1.328 1.00 86.69 104 VAL A CA 1
ATOM 855 C C . VAL A 1 104 ? 3.256 3.438 0.147 1.00 86.69 104 VAL A C 1
ATOM 857 O O . VAL A 1 104 ? 2.244 3.601 0.826 1.00 86.69 104 VAL A O 1
ATOM 860 N N . LYS A 1 105 ? 4.390 2.966 0.674 1.00 86.31 105 LYS A N 1
ATOM 861 C CA . LYS A 1 105 ? 4.546 2.612 2.089 1.00 86.31 105 LYS A CA 1
ATOM 862 C C . LYS A 1 105 ? 4.342 3.822 2.998 1.00 86.31 105 LYS A C 1
ATOM 864 O O . LYS A 1 105 ? 3.667 3.704 4.017 1.00 86.31 105 LYS A O 1
ATOM 869 N N . THR A 1 106 ? 4.872 4.982 2.625 1.00 91.56 106 THR A N 1
ATOM 870 C CA . THR A 1 106 ? 4.679 6.237 3.366 1.00 91.56 106 THR A CA 1
ATOM 871 C C . THR A 1 106 ? 3.205 6.632 3.411 1.00 91.56 106 THR A C 1
ATOM 873 O O . THR A 1 106 ? 2.674 6.899 4.489 1.00 91.56 106 THR A O 1
ATOM 876 N N . PHE A 1 107 ? 2.505 6.585 2.274 1.00 89.62 107 PHE A N 1
ATOM 877 C CA . PHE A 1 107 ? 1.061 6.827 2.232 1.00 89.62 107 PHE A CA 1
ATOM 878 C C . PHE A 1 107 ? 0.267 5.804 3.048 1.00 89.62 107 PHE A C 1
ATOM 880 O O . PHE A 1 107 ? -0.675 6.182 3.742 1.00 89.62 107 PHE A O 1
ATOM 887 N N . ALA A 1 108 ? 0.657 4.528 3.016 1.00 85.69 108 ALA A N 1
ATOM 888 C CA . ALA A 1 108 ? 0.024 3.489 3.821 1.00 85.69 108 ALA A CA 1
ATOM 889 C C . ALA A 1 108 ? 0.166 3.771 5.327 1.00 85.69 108 ALA A C 1
ATOM 891 O O . ALA A 1 108 ? -0.812 3.642 6.060 1.00 85.69 108 ALA A O 1
ATOM 892 N N . TRP A 1 109 ? 1.340 4.217 5.787 1.00 90.31 109 TRP A N 1
ATOM 893 C CA . TRP A 1 109 ? 1.549 4.639 7.178 1.00 90.31 109 TRP A CA 1
ATOM 894 C C . TRP A 1 109 ? 0.721 5.865 7.557 1.00 90.31 109 TRP A C 1
ATOM 896 O O . TRP A 1 109 ? 0.115 5.884 8.628 1.00 90.31 109 TRP A O 1
ATOM 906 N N . LEU A 1 110 ? 0.658 6.867 6.681 1.00 94.69 110 LEU A N 1
ATOM 907 C CA . LEU A 1 110 ? -0.176 8.056 6.865 1.00 94.69 110 LEU A CA 1
ATOM 908 C C . LEU A 1 110 ? -1.656 7.688 7.027 1.00 94.69 110 LEU A C 1
ATOM 910 O O . LEU A 1 110 ? -2.279 8.036 8.030 1.00 94.69 110 LEU A O 1
ATOM 914 N N . LEU A 1 111 ? -2.205 6.926 6.078 1.00 90.75 111 LEU A N 1
ATOM 915 C CA . LEU A 1 111 ? -3.602 6.486 6.103 1.00 90.75 111 LEU A CA 1
ATOM 916 C C . LEU A 1 111 ? -3.889 5.553 7.284 1.00 90.75 111 LEU A C 1
ATOM 918 O O . LEU A 1 111 ? -4.922 5.692 7.935 1.00 90.75 111 LEU A O 1
ATOM 922 N N . GLY A 1 112 ? -2.965 4.643 7.598 1.00 89.00 112 GLY A N 1
ATOM 923 C CA . GLY A 1 112 ? -3.059 3.768 8.764 1.00 89.00 112 GLY A CA 1
ATOM 924 C C . GLY A 1 112 ? -3.082 4.54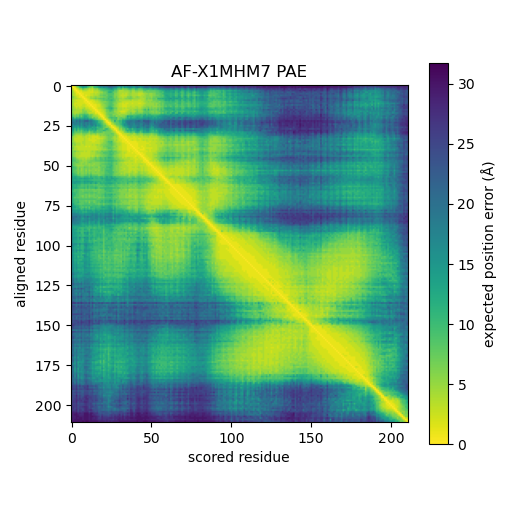9 10.079 1.00 89.00 112 GLY A C 1
ATOM 925 O O . GLY A 1 112 ? -3.866 4.225 10.968 1.00 89.00 112 GLY A O 1
ATOM 926 N N . SER A 1 113 ? -2.293 5.622 10.182 1.00 93.12 113 SER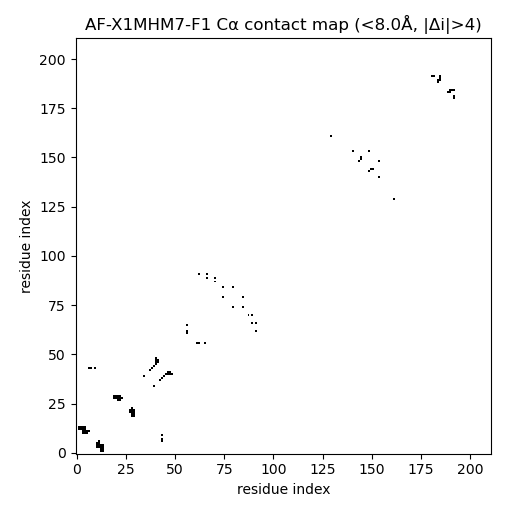 A N 1
ATOM 927 C CA . SER A 1 113 ? -2.269 6.495 11.363 1.00 93.12 113 SER A CA 1
ATOM 928 C C . SER A 1 113 ? -3.586 7.250 11.529 1.00 93.12 113 SER A C 1
ATOM 930 O O . SER A 1 113 ? -4.129 7.305 12.630 1.00 93.12 113 SER A O 1
ATOM 932 N N . ILE A 1 114 ? -4.145 7.777 10.435 1.00 94.44 114 ILE A N 1
ATOM 933 C CA . ILE A 1 114 ? -5.464 8.426 10.442 1.00 94.44 114 ILE A CA 1
ATOM 934 C C . ILE A 1 114 ? -6.539 7.424 10.870 1.00 94.44 114 ILE A C 1
ATOM 936 O O . ILE A 1 114 ? -7.319 7.721 11.771 1.00 94.44 114 ILE A O 1
ATOM 940 N N . ALA A 1 115 ? -6.541 6.219 10.293 1.00 88.75 115 ALA A N 1
ATOM 941 C CA . ALA A 1 115 ? -7.484 5.164 10.657 1.00 88.75 115 ALA A CA 1
ATOM 942 C C . ALA A 1 115 ? -7.380 4.778 12.143 1.00 88.75 115 ALA A C 1
ATOM 944 O O . ALA A 1 115 ? -8.399 4.614 12.813 1.00 88.75 115 ALA A O 1
ATOM 945 N N . PHE A 1 116 ? -6.161 4.683 12.679 1.00 90.31 116 PHE A N 1
ATOM 946 C CA . PHE A 1 116 ? -5.922 4.407 14.094 1.00 90.31 116 PHE A CA 1
ATOM 947 C C . PHE A 1 116 ? -6.451 5.524 15.006 1.00 90.31 116 PHE A C 1
ATOM 949 O O . PHE A 1 116 ? -7.144 5.244 15.983 1.00 90.31 116 PHE A O 1
ATOM 956 N N . ILE A 1 117 ? -6.197 6.793 14.668 1.00 94.69 117 ILE A N 1
ATOM 957 C CA . ILE A 1 117 ? -6.736 7.939 15.416 1.00 94.69 117 ILE A CA 1
ATOM 958 C C . ILE A 1 117 ? -8.270 7.942 15.357 1.00 94.69 117 ILE A C 1
ATOM 960 O O . ILE A 1 117 ? -8.920 8.124 16.385 1.00 94.69 117 ILE A O 1
ATOM 964 N N . SER A 1 118 ? -8.867 7.682 14.190 1.00 92.38 118 SER A N 1
ATOM 965 C CA . SER A 1 118 ? -10.323 7.569 14.046 1.00 92.38 118 SER A CA 1
ATOM 966 C C . SER A 1 118 ? -10.908 6.447 14.904 1.00 92.38 118 SER A C 1
ATOM 968 O O . SER A 1 118 ? -11.962 6.634 15.510 1.00 92.38 118 SER A O 1
ATOM 970 N N . LEU A 1 119 ? -10.215 5.309 15.010 1.00 89.31 119 LEU A N 1
ATOM 971 C CA . LEU A 1 119 ? -10.616 4.213 15.889 1.00 89.31 119 LEU A CA 1
ATOM 972 C C . LEU A 1 119 ? -10.582 4.632 17.366 1.00 89.31 119 LEU A C 1
ATOM 974 O O . LEU A 1 119 ? -11.531 4.348 18.094 1.00 89.31 119 LEU A O 1
ATOM 978 N N . LEU A 1 120 ? -9.532 5.338 17.803 1.00 90.94 120 LEU A N 1
ATOM 979 C CA . LEU A 1 120 ? -9.430 5.842 19.177 1.00 90.94 120 LEU A CA 1
ATOM 980 C C . LEU A 1 120 ? -10.549 6.835 19.508 1.00 90.94 120 LEU A C 1
ATOM 982 O O . LEU A 1 120 ? -11.217 6.686 20.529 1.00 90.94 120 LEU A O 1
ATOM 986 N N . VAL A 1 121 ? -10.794 7.815 18.634 1.00 93.62 121 VAL A N 1
ATOM 987 C CA . VAL A 1 121 ? -11.869 8.803 18.823 1.00 93.62 121 VAL A CA 1
ATOM 988 C C . VAL A 1 121 ? -13.240 8.120 18.838 1.00 93.62 121 VAL A C 1
ATOM 990 O O . VAL A 1 121 ? -14.072 8.434 19.690 1.00 93.62 121 VAL A O 1
ATOM 993 N N . GLY A 1 122 ? -13.459 7.135 17.961 1.00 89.88 122 GLY A N 1
ATOM 994 C CA . GLY A 1 122 ? -14.665 6.306 17.970 1.00 89.88 122 GLY A CA 1
ATOM 995 C C . GLY A 1 122 ? -14.837 5.531 19.280 1.00 89.88 122 GLY A C 1
ATOM 996 O O . GLY A 1 122 ? -15.924 5.528 19.855 1.00 89.88 122 GLY A O 1
ATOM 997 N N . GLY A 1 123 ? -13.756 4.943 19.801 1.00 89.38 123 GLY A N 1
ATOM 998 C CA . GLY A 1 123 ? -13.748 4.245 21.088 1.00 89.38 123 GLY A CA 1
ATOM 999 C C . GLY A 1 123 ? -14.088 5.157 22.270 1.00 89.38 123 GLY A C 1
ATOM 1000 O O . GLY A 1 123 ? -14.895 4.781 23.120 1.00 89.38 123 GLY A O 1
ATOM 1001 N N . ILE A 1 124 ? -13.552 6.382 22.292 1.00 92.94 124 ILE A N 1
ATOM 1002 C CA . ILE A 1 124 ? -13.888 7.398 23.305 1.00 92.94 124 ILE A CA 1
ATOM 1003 C C . ILE A 1 124 ? -15.377 7.766 23.227 1.00 92.94 124 ILE A C 1
ATOM 1005 O O . ILE A 1 124 ? -16.041 7.885 24.257 1.00 92.94 124 ILE A O 1
ATOM 1009 N N . GLY A 1 125 ? -15.924 7.900 22.016 1.00 90.12 125 GLY A N 1
ATOM 1010 C CA . GLY A 1 125 ? -17.348 8.162 21.808 1.00 90.12 125 GLY A CA 1
ATOM 1011 C C . GLY A 1 125 ? -18.241 7.045 22.353 1.00 90.12 125 GLY A C 1
ATOM 1012 O O . GLY A 1 125 ? -19.200 7.320 23.076 1.00 90.12 125 GLY A O 1
ATOM 1013 N N . ILE A 1 126 ? -17.892 5.784 22.074 1.00 89.56 126 ILE A N 1
ATOM 1014 C CA . ILE A 1 126 ? -18.613 4.615 22.602 1.00 89.56 126 ILE A CA 1
ATOM 1015 C C . ILE A 1 126 ? -18.536 4.586 24.129 1.00 89.56 126 ILE A C 1
ATOM 1017 O O . ILE A 1 126 ? -19.559 4.383 24.780 1.00 89.56 126 ILE A O 1
ATOM 1021 N N . MET A 1 127 ? -17.359 4.848 24.708 1.00 90.25 127 MET A N 1
ATOM 1022 C CA . MET A 1 127 ? -17.193 4.941 26.159 1.00 90.25 127 MET A CA 1
ATOM 1023 C C . MET A 1 127 ? -18.122 6.001 26.763 1.00 90.25 127 MET A C 1
ATOM 1025 O O . MET A 1 127 ? -18.754 5.734 27.782 1.00 90.25 127 MET A O 1
ATOM 1029 N N . ASN A 1 128 ? -18.249 7.172 26.132 1.00 91.81 128 ASN A N 1
ATOM 10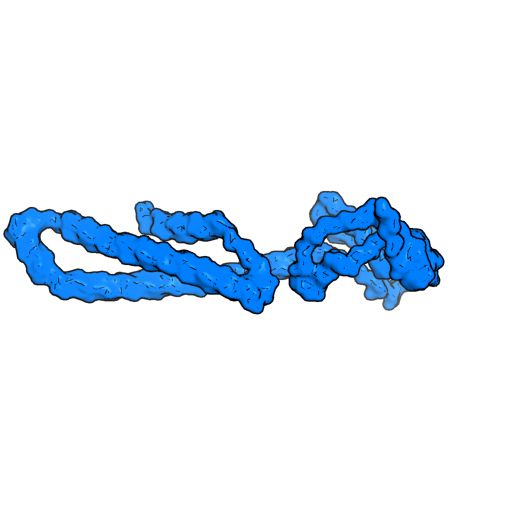30 C CA . ASN A 1 128 ? -19.108 8.246 26.632 1.00 91.81 128 ASN A CA 1
ATOM 1031 C C . ASN A 1 128 ? -20.597 7.872 26.581 1.00 91.81 128 ASN A C 1
ATOM 1033 O O . ASN A 1 128 ? -21.313 8.038 27.565 1.00 91.81 128 ASN A O 1
ATOM 1037 N N . ILE A 1 129 ? -21.060 7.307 25.462 1.00 89.75 129 ILE A N 1
ATOM 1038 C CA . ILE A 1 129 ? -22.447 6.835 25.330 1.00 89.75 129 ILE A CA 1
ATOM 1039 C C . ILE A 1 129 ? -22.731 5.726 26.349 1.00 89.75 129 ILE A C 1
ATOM 1041 O O . ILE A 1 129 ? -23.787 5.715 26.980 1.00 89.75 129 ILE A O 1
ATOM 1045 N N . MET A 1 130 ? -21.779 4.813 26.548 1.00 89.69 130 MET A N 1
ATOM 1046 C CA . MET A 1 130 ? -21.910 3.742 27.527 1.00 89.69 130 MET A CA 1
ATOM 1047 C C . MET A 1 130 ? -21.955 4.279 28.958 1.00 89.69 130 MET A C 1
ATOM 1049 O O . MET A 1 130 ? -22.789 3.826 29.734 1.00 89.69 130 MET A O 1
ATOM 1053 N N . LEU A 1 131 ? -21.133 5.275 29.300 1.00 88.25 131 LEU A N 1
ATOM 1054 C CA . LEU A 1 131 ? -21.178 5.938 30.603 1.00 88.25 131 LEU A CA 1
ATOM 1055 C C . LEU A 1 131 ? -22.559 6.553 30.845 1.00 88.25 131 LEU A C 1
ATOM 1057 O O . LEU A 1 131 ? -23.169 6.263 31.872 1.00 88.25 131 LEU A O 1
ATOM 1061 N N . VAL A 1 132 ? -23.081 7.324 29.886 1.00 89.19 132 VAL A N 1
ATOM 1062 C CA . VAL A 1 132 ? -24.409 7.950 29.992 1.00 89.19 132 VAL A CA 1
ATOM 1063 C C . VAL A 1 132 ? -25.508 6.890 30.151 1.00 89.19 132 VAL A C 1
ATOM 1065 O O . VAL A 1 132 ? -26.272 6.945 31.114 1.00 89.19 132 VAL A O 1
ATOM 1068 N N . SER A 1 133 ? -25.527 5.862 29.299 1.00 85.12 133 SER A N 1
ATOM 1069 C CA . SER A 1 133 ? -26.509 4.764 29.356 1.00 85.12 133 SER A CA 1
ATOM 1070 C C . SER A 1 133 ? -26.469 3.998 30.687 1.00 85.12 133 SER A C 1
ATOM 1072 O O . SER A 1 133 ? -27.507 3.687 31.279 1.00 85.12 133 SER A O 1
ATOM 1074 N N . VAL A 1 134 ? -25.267 3.739 31.216 1.00 83.38 134 VAL A N 1
ATOM 1075 C CA . VAL A 1 134 ? -25.099 3.109 32.533 1.00 83.38 134 VAL A CA 1
ATOM 1076 C C . VAL A 1 134 ? -25.637 4.028 33.624 1.00 83.38 134 VAL A C 1
ATOM 1078 O O . VAL A 1 134 ? -26.346 3.545 34.506 1.00 83.38 134 VAL A O 1
ATOM 1081 N N . THR A 1 135 ? -25.342 5.334 33.563 1.00 86.62 135 THR A N 1
ATOM 1082 C CA . THR A 1 135 ? -25.824 6.305 34.557 1.00 86.62 135 THR A CA 1
ATOM 1083 C C . THR A 1 135 ? -27.345 6.444 34.563 1.00 86.62 135 THR A C 1
ATOM 1085 O O . THR A 1 135 ? -27.931 6.507 35.643 1.00 86.62 135 THR A O 1
ATOM 1088 N N . GLU A 1 136 ? -28.005 6.384 33.406 1.00 87.88 136 GLU A N 1
ATOM 1089 C CA . GLU A 1 136 ? -29.470 6.404 33.294 1.00 87.88 136 GLU A CA 1
ATOM 1090 C C . GLU A 1 136 ? -30.112 5.146 33.901 1.00 87.88 136 GLU A C 1
ATOM 1092 O O . GLU A 1 136 ? -31.098 5.233 34.635 1.00 87.88 136 GLU A O 1
ATOM 1097 N N . ARG A 1 137 ? -29.510 3.969 33.681 1.00 85.25 137 ARG A N 1
ATOM 1098 C CA . ARG A 1 137 ? -29.991 2.678 34.212 1.00 85.25 137 ARG A CA 1
ATOM 1099 C C . ARG A 1 137 ? -29.532 2.383 35.649 1.00 85.25 137 ARG A C 1
ATOM 1101 O O . ARG A 1 137 ? -29.823 1.310 36.182 1.00 85.25 137 ARG A O 1
ATOM 1108 N N . THR A 1 138 ? -28.852 3.315 36.325 1.00 84.81 138 THR A N 1
ATOM 1109 C CA . THR A 1 138 ? -28.341 3.125 37.703 1.00 84.81 138 THR A CA 1
ATOM 1110 C C . THR A 1 138 ? -29.425 2.722 38.698 1.00 84.81 138 THR A C 1
ATOM 1112 O O . THR A 1 138 ? -29.181 1.873 39.558 1.00 84.81 138 THR A O 1
ATOM 1115 N N . ARG A 1 139 ? -30.633 3.288 38.578 1.00 83.94 139 ARG A N 1
ATOM 1116 C CA . ARG A 1 139 ? -31.756 2.997 39.484 1.00 83.94 139 ARG A CA 1
ATOM 1117 C C . ARG A 1 139 ? -32.235 1.548 39.361 1.00 83.94 139 ARG A C 1
ATOM 1119 O O . ARG A 1 139 ? -32.538 0.914 40.369 1.00 83.94 139 ARG A O 1
ATOM 1126 N N . GLU A 1 140 ? -32.241 1.004 38.149 1.00 84.69 140 GLU A N 1
ATOM 1127 C CA . GLU A 1 140 ? -32.622 -0.387 37.873 1.00 84.69 140 GLU A CA 1
ATOM 1128 C C . GLU A 1 140 ? -31.546 -1.373 38.350 1.00 84.69 140 GLU A C 1
ATOM 1130 O O . GLU A 1 140 ? -31.846 -2.400 38.963 1.00 84.69 140 GLU A O 1
ATOM 1135 N N . VAL A 1 141 ? -30.274 -1.026 38.132 1.00 85.56 141 VAL A N 1
ATOM 1136 C CA . VAL A 1 141 ? -29.105 -1.778 38.617 1.00 85.56 141 VAL A CA 1
ATOM 1137 C C . VAL A 1 141 ? -29.082 -1.828 40.150 1.00 85.56 141 VAL A C 1
ATOM 1139 O O . VAL A 1 141 ? -28.834 -2.887 40.730 1.00 85.56 141 VAL A O 1
ATOM 1142 N N . GLY A 1 142 ? -29.385 -0.709 40.814 1.00 84.00 142 GLY A N 1
ATOM 1143 C CA . GLY A 1 142 ? -29.485 -0.629 42.272 1.00 84.00 142 GLY A CA 1
ATOM 1144 C C . GLY A 1 142 ? -30.582 -1.532 42.839 1.00 84.00 142 GLY A C 1
ATOM 1145 O O . GLY A 1 142 ? -30.342 -2.244 43.814 1.00 84.00 142 GLY A O 1
ATOM 1146 N N . LEU A 1 143 ? -31.746 -1.582 42.178 1.00 86.38 143 LEU A N 1
ATOM 1147 C CA . LEU A 1 143 ? -32.845 -2.469 42.564 1.00 86.38 143 LEU A CA 1
ATOM 1148 C C . LEU A 1 143 ? -32.451 -3.952 42.435 1.00 86.38 143 LEU A C 1
ATOM 1150 O O . LEU A 1 143 ? -32.720 -4.731 43.344 1.00 86.38 143 LEU A O 1
ATOM 1154 N N . ARG A 1 144 ? -31.753 -4.335 41.354 1.00 85.62 144 ARG A N 1
ATOM 1155 C CA . ARG A 1 144 ? -31.251 -5.710 41.145 1.00 85.62 144 ARG A CA 1
ATOM 1156 C C . ARG A 1 144 ? -30.203 -6.131 42.175 1.00 85.62 144 ARG A C 1
ATOM 1158 O O . ARG A 1 144 ? -30.231 -7.267 42.641 1.00 85.62 144 ARG A O 1
ATOM 1165 N N . LYS A 1 145 ? -29.292 -5.235 42.565 1.00 84.50 145 LYS A N 1
ATOM 1166 C CA . LYS A 1 145 ? -28.325 -5.532 43.638 1.00 84.50 145 LYS A CA 1
ATOM 1167 C C . LYS A 1 145 ? -29.006 -5.716 44.992 1.00 84.50 145 LYS A C 1
ATOM 1169 O O . LYS A 1 145 ? -28.607 -6.600 45.741 1.00 84.50 145 LYS A O 1
ATOM 1174 N N . ALA A 1 146 ? -30.042 -4.930 45.292 1.00 86.88 146 ALA A N 1
ATOM 1175 C CA . ALA A 1 146 ? -30.771 -5.026 46.559 1.00 86.88 146 ALA A CA 1
ATOM 1176 C C . ALA A 1 146 ? -31.490 -6.377 46.745 1.00 86.88 146 ALA A C 1
ATOM 1178 O O . ALA A 1 146 ? -31.632 -6.840 47.872 1.00 86.88 146 ALA A O 1
ATOM 1179 N N . ILE A 1 147 ? -31.884 -7.035 45.649 1.00 85.81 147 ILE A N 1
ATOM 1180 C CA . ILE A 1 147 ? -32.473 -8.388 45.646 1.00 85.81 147 ILE A CA 1
ATOM 1181 C C . ILE A 1 147 ? -31.432 -9.516 45.500 1.00 85.81 147 ILE A C 1
ATOM 1183 O O . ILE A 1 147 ? -31.809 -10.673 45.337 1.00 85.81 147 ILE A O 1
ATOM 1187 N N . GLY A 1 148 ? -30.131 -9.204 45.576 1.00 84.94 148 GLY A N 1
ATOM 1188 C CA . GLY A 1 148 ? -29.052 -10.198 45.652 1.00 84.94 148 GLY A CA 1
ATOM 1189 C C . GLY A 1 148 ? -28.268 -10.456 44.361 1.00 84.94 148 GLY A C 1
ATOM 1190 O O . GLY A 1 148 ? -27.490 -11.408 44.320 1.00 84.94 148 GLY A O 1
ATOM 1191 N N . ALA A 1 149 ? -28.425 -9.642 43.309 1.00 85.56 149 ALA A N 1
ATOM 1192 C CA . ALA A 1 149 ? -27.626 -9.798 42.088 1.00 85.56 149 ALA A CA 1
ATOM 1193 C C . ALA A 1 149 ? -26.133 -9.521 42.337 1.00 85.56 149 ALA A C 1
ATOM 1195 O O . ALA A 1 149 ? -25.766 -8.542 42.997 1.00 85.56 149 ALA A O 1
ATOM 1196 N N . ASN A 1 150 ? -25.260 -10.354 41.766 1.00 86.88 150 ASN A N 1
ATOM 1197 C CA . ASN A 1 150 ? -23.821 -10.231 41.959 1.00 86.88 150 ASN A CA 1
ATOM 1198 C C . ASN A 1 150 ? -23.246 -9.095 41.092 1.00 86.88 150 ASN A C 1
ATOM 1200 O O . ASN A 1 150 ? -23.685 -8.854 39.967 1.00 86.88 150 ASN A O 1
ATOM 1204 N N . ASN A 1 151 ? -22.210 -8.402 41.582 1.00 85.25 151 ASN A N 1
ATOM 1205 C CA . ASN A 1 151 ? -21.551 -7.316 40.835 1.00 85.25 151 ASN A CA 1
ATOM 1206 C C . ASN A 1 151 ? -20.989 -7.794 39.486 1.00 85.25 151 ASN A C 1
ATOM 1208 O O . ASN A 1 151 ? -20.936 -7.025 38.528 1.00 85.25 151 ASN A O 1
ATOM 1212 N N . LYS A 1 152 ? -20.585 -9.069 39.424 1.00 86.62 152 LYS A N 1
ATOM 1213 C CA . LYS A 1 152 ? -20.063 -9.714 38.218 1.00 86.62 152 LYS A CA 1
ATOM 1214 C C . LYS A 1 152 ? -21.121 -9.830 37.124 1.00 86.62 152 LYS A C 1
ATOM 1216 O O . LYS A 1 152 ? -20.809 -9.530 35.981 1.00 86.62 152 LYS A O 1
ATOM 1221 N N . ASP A 1 153 ? -22.359 -10.170 37.473 1.00 85.25 153 ASP A N 1
ATOM 1222 C CA . ASP A 1 153 ? -23.436 -10.368 36.493 1.00 85.25 153 ASP A CA 1
ATOM 1223 C C . ASP A 1 153 ? -23.777 -9.054 35.784 1.00 85.25 153 ASP A C 1
ATOM 1225 O O . ASP A 1 153 ? -23.946 -9.004 34.567 1.00 85.25 153 ASP A O 1
ATOM 1229 N N . ILE A 1 154 ? -23.788 -7.960 36.548 1.00 85.31 154 ILE A N 1
ATOM 1230 C CA . ILE A 1 154 ? -24.022 -6.612 36.027 1.00 85.31 154 ILE A CA 1
ATOM 1231 C C . ILE A 1 154 ? -22.860 -6.154 35.141 1.00 85.31 154 ILE A C 1
ATOM 1233 O O . ILE A 1 154 ? -23.088 -5.633 34.051 1.00 85.31 154 ILE A O 1
ATOM 1237 N N . LEU A 1 155 ? -21.616 -6.370 35.578 1.00 85.75 155 LEU A N 1
ATOM 1238 C CA . LEU A 1 155 ? -20.439 -6.026 34.780 1.00 85.75 155 LEU A CA 1
ATOM 1239 C C . LEU A 1 155 ? -20.412 -6.813 33.462 1.00 85.75 155 LEU A C 1
ATOM 1241 O O . LEU A 1 155 ? -20.185 -6.233 32.403 1.00 85.75 155 LEU A O 1
ATOM 1245 N N . SER A 1 156 ? -20.693 -8.116 33.514 1.00 88.00 156 SER A N 1
ATOM 1246 C CA . SER A 1 156 ? -20.766 -8.970 32.330 1.00 88.00 156 SER A CA 1
ATOM 1247 C C . SER A 1 156 ? -21.868 -8.527 31.370 1.00 88.00 156 SER A C 1
ATOM 1249 O O . SER A 1 156 ? -21.627 -8.513 30.166 1.00 88.00 156 SER A O 1
ATOM 1251 N N . GLN A 1 157 ? -23.033 -8.101 31.869 1.00 87.44 157 GLN A N 1
ATOM 1252 C CA . GLN A 1 157 ? -24.099 -7.566 31.019 1.00 87.44 157 GLN A CA 1
ATOM 1253 C C . GLN A 1 157 ? -23.627 -6.335 30.226 1.00 87.44 157 GLN A C 1
ATOM 1255 O O . GLN A 1 157 ? -23.823 -6.284 29.013 1.00 87.44 157 GLN A O 1
ATOM 1260 N N . PHE A 1 158 ? -22.959 -5.380 30.881 1.00 86.56 158 PHE A N 1
ATOM 1261 C CA . PHE A 1 158 ? -22.449 -4.179 30.210 1.00 86.56 158 PHE A CA 1
ATOM 1262 C C . PHE A 1 158 ? -21.322 -4.480 29.220 1.00 86.56 158 PHE A C 1
ATOM 1264 O O . PHE A 1 158 ? -21.307 -3.923 28.125 1.00 86.56 158 PHE A O 1
ATOM 1271 N N . ILE A 1 159 ? -20.406 -5.392 29.558 1.00 86.94 159 ILE A N 1
ATOM 1272 C CA . ILE A 1 159 ? -19.343 -5.820 28.637 1.00 86.94 159 ILE A CA 1
ATOM 1273 C C . ILE A 1 159 ? -19.945 -6.477 27.389 1.00 86.94 159 ILE A C 1
ATOM 1275 O O . ILE A 1 159 ? -19.511 -6.193 26.274 1.00 86.94 159 ILE A O 1
ATOM 1279 N N . ILE A 1 160 ? -20.963 -7.325 27.552 1.00 90.38 160 ILE A N 1
ATOM 1280 C CA . ILE A 1 160 ? -21.645 -7.973 26.426 1.00 90.38 160 ILE A CA 1
ATOM 1281 C C . ILE A 1 160 ? -22.383 -6.938 25.565 1.00 90.38 160 ILE A C 1
ATOM 1283 O O . ILE A 1 160 ? -22.294 -7.011 24.341 1.00 90.38 160 ILE A O 1
ATOM 1287 N N . GLU A 1 161 ? -23.058 -5.957 26.173 1.00 88.12 161 GLU A N 1
ATOM 1288 C CA . GLU A 1 161 ? -23.714 -4.854 25.452 1.00 88.12 161 GLU A CA 1
ATOM 1289 C C . GLU A 1 161 ? -22.692 -4.039 24.640 1.00 88.12 161 GLU A C 1
ATOM 1291 O O . GLU A 1 161 ? -22.904 -3.787 23.453 1.00 88.12 161 GLU A O 1
ATOM 1296 N N . ALA A 1 162 ? -21.533 -3.724 25.232 1.00 86.94 162 ALA A N 1
ATOM 1297 C CA . ALA A 1 162 ? -20.436 -3.032 24.555 1.00 86.94 162 ALA A CA 1
ATOM 1298 C C . ALA A 1 162 ? -19.900 -3.827 23.359 1.00 86.94 162 ALA A C 1
ATOM 1300 O O . ALA A 1 162 ? -19.782 -3.299 22.253 1.00 86.94 162 ALA A O 1
ATOM 1301 N N . ILE A 1 163 ? -19.602 -5.114 23.565 1.00 88.62 163 ILE A N 1
ATOM 1302 C CA . ILE A 1 163 ? -19.085 -6.001 22.519 1.00 88.62 163 ILE A CA 1
ATOM 1303 C C . ILE A 1 163 ? -20.106 -6.144 21.389 1.00 88.62 163 ILE A C 1
ATOM 1305 O O . ILE A 1 163 ? -19.721 -6.091 20.224 1.00 88.62 163 ILE A O 1
ATOM 1309 N N . ALA A 1 164 ? -21.395 -6.282 21.704 1.00 90.38 164 ALA A N 1
ATOM 1310 C CA . ALA A 1 164 ? -22.449 -6.381 20.700 1.00 90.38 164 ALA A CA 1
ATOM 1311 C C . ALA A 1 164 ? -22.516 -5.120 19.824 1.00 90.38 164 ALA A C 1
ATOM 1313 O O . ALA A 1 164 ? -22.546 -5.233 18.598 1.00 90.38 164 ALA A O 1
ATOM 1314 N N . ILE A 1 165 ? -22.458 -3.927 20.426 1.00 90.12 165 ILE A N 1
ATOM 1315 C CA . ILE A 1 165 ? -22.442 -2.652 19.692 1.00 90.12 165 ILE A CA 1
ATOM 1316 C C . ILE A 1 165 ? -21.186 -2.546 18.815 1.00 90.12 165 ILE A C 1
ATOM 1318 O O . ILE A 1 165 ? -21.291 -2.211 17.634 1.00 90.12 165 ILE A O 1
ATOM 1322 N N . CYS A 1 166 ? -20.010 -2.891 19.349 1.00 88.38 166 CYS A N 1
ATOM 1323 C CA . CYS A 1 166 ? -18.754 -2.897 18.595 1.00 88.38 166 CYS A CA 1
ATOM 1324 C C . CYS A 1 166 ? -18.782 -3.879 17.415 1.00 88.38 166 CYS A C 1
ATOM 1326 O O . CYS A 1 166 ? -18.320 -3.541 16.327 1.00 88.38 166 CYS A O 1
ATOM 1328 N N . LEU A 1 167 ? -19.338 -5.080 17.601 1.00 89.19 167 LEU A N 1
ATOM 1329 C CA . LEU A 1 167 ? -19.461 -6.084 16.543 1.00 89.19 167 LEU A CA 1
ATOM 1330 C C . LEU A 1 167 ? -20.409 -5.621 15.436 1.00 89.19 167 LEU A C 1
ATOM 1332 O O . LEU A 1 167 ? -20.056 -5.704 14.261 1.00 89.19 167 LEU A O 1
ATOM 1336 N N . VAL A 1 168 ? -21.583 -5.096 15.795 1.00 91.56 168 VAL A N 1
ATOM 1337 C CA . VAL A 1 168 ? -22.551 -4.574 14.819 1.00 91.56 168 VAL A CA 1
ATOM 1338 C C . VAL A 1 168 ? -21.959 -3.382 14.065 1.00 91.56 168 VAL A C 1
ATOM 1340 O O . VAL A 1 168 ? -22.003 -3.356 12.836 1.00 91.56 168 VAL A O 1
ATOM 1343 N N . GLY A 1 169 ? -21.339 -2.436 14.775 1.00 89.44 169 GLY A N 1
ATOM 1344 C CA . GLY A 1 169 ? -20.666 -1.288 14.168 1.00 89.44 169 GLY A CA 1
ATOM 1345 C C . GLY A 1 169 ? -19.512 -1.696 13.250 1.00 89.44 169 GLY A C 1
ATOM 1346 O O . GLY A 1 169 ? -19.386 -1.160 12.152 1.00 89.44 169 GLY A O 1
ATOM 1347 N N . GLY A 1 170 ? -18.711 -2.688 13.649 1.00 87.56 170 GLY A N 1
ATOM 1348 C CA . GLY A 1 170 ? -17.620 -3.227 12.838 1.00 87.56 170 GLY A CA 1
ATOM 1349 C C . GLY A 1 170 ? -18.111 -3.909 11.560 1.00 87.56 170 GLY A C 1
ATOM 1350 O O . GLY A 1 170 ? -17.595 -3.627 10.481 1.00 87.56 170 GLY A O 1
ATOM 1351 N N . ILE A 1 171 ? -19.143 -4.753 11.654 1.00 89.62 171 ILE A N 1
ATOM 1352 C CA . ILE A 1 171 ? -19.752 -5.413 10.488 1.00 89.62 171 ILE A CA 1
ATOM 1353 C C . ILE A 1 171 ? -20.334 -4.372 9.528 1.00 89.62 171 ILE A C 1
ATOM 1355 O O . ILE A 1 171 ? -20.053 -4.421 8.330 1.00 89.62 171 ILE A O 1
ATOM 1359 N N . LEU A 1 172 ? -21.102 -3.407 10.042 1.00 92.25 172 LEU A N 1
ATOM 1360 C CA . LEU A 1 172 ? -21.662 -2.330 9.226 1.00 92.25 172 LEU A CA 1
ATOM 1361 C C . LEU A 1 172 ? -20.557 -1.481 8.592 1.00 92.25 172 LEU A C 1
ATOM 1363 O O . LEU A 1 172 ? -20.626 -1.198 7.400 1.00 92.25 172 LEU A O 1
ATOM 1367 N N . GLY A 1 173 ? -19.508 -1.137 9.339 1.00 89.06 173 GLY A N 1
ATOM 1368 C CA . GLY A 1 173 ? -18.358 -0.395 8.827 1.00 89.06 173 GLY A CA 1
ATOM 1369 C C . GLY A 1 173 ? -17.641 -1.123 7.688 1.00 89.06 173 GLY A C 1
ATOM 1370 O O . GLY A 1 173 ? -17.336 -0.507 6.668 1.00 89.06 173 GLY A O 1
ATOM 1371 N N . ILE A 1 174 ? -17.434 -2.439 7.812 1.00 86.38 174 ILE A N 1
ATOM 1372 C CA . ILE A 1 174 ? -16.846 -3.269 6.748 1.00 86.38 174 ILE A CA 1
ATOM 1373 C C . ILE A 1 174 ? -17.758 -3.295 5.517 1.00 86.38 174 ILE A C 1
ATOM 1375 O O . ILE A 1 174 ? -17.276 -3.110 4.401 1.00 86.38 174 ILE A O 1
ATOM 1379 N N . LEU A 1 175 ? -19.067 -3.491 5.703 1.00 89.56 175 LEU A N 1
ATOM 1380 C CA . LEU A 1 175 ? -20.036 -3.517 4.603 1.00 89.56 175 LEU A CA 1
ATOM 1381 C C . LEU A 1 175 ? -20.095 -2.175 3.865 1.00 89.56 175 LEU A C 1
ATOM 1383 O O . LEU A 1 175 ? -20.011 -2.153 2.638 1.00 89.56 175 LEU A O 1
ATOM 1387 N N . PHE A 1 176 ? -20.178 -1.059 4.593 1.00 90.88 176 PHE A N 1
ATOM 1388 C CA . PHE A 1 176 ? -20.158 0.280 4.002 1.00 90.88 176 PHE A CA 1
ATOM 1389 C C . PHE A 1 176 ? -18.826 0.575 3.313 1.00 90.88 176 PHE A C 1
ATOM 1391 O O . PHE A 1 176 ? -18.825 1.059 2.183 1.00 90.88 176 PHE A O 1
ATOM 1398 N N . GLY A 1 177 ? -17.697 0.235 3.938 1.00 86.50 177 GLY A N 1
ATOM 1399 C CA . GLY A 1 177 ? -16.374 0.398 3.337 1.00 86.50 177 GLY A CA 1
ATOM 1400 C C . GLY A 1 177 ? -16.225 -0.391 2.035 1.00 86.50 177 GLY A C 1
ATOM 1401 O O . GLY A 1 177 ? -15.755 0.150 1.034 1.00 86.50 177 GLY A O 1
ATOM 1402 N N . ALA A 1 178 ? -16.694 -1.642 2.009 1.00 83.19 178 ALA A N 1
ATOM 1403 C CA . ALA A 1 178 ? -16.693 -2.479 0.813 1.00 83.19 178 ALA A CA 1
ATOM 1404 C C . ALA A 1 178 ? -17.630 -1.935 -0.278 1.00 83.19 178 ALA A C 1
ATOM 1406 O O . ALA A 1 178 ? -17.248 -1.901 -1.447 1.00 83.19 178 ALA A O 1
ATOM 1407 N N . ALA A 1 179 ? -18.827 -1.465 0.089 1.00 86.62 179 ALA A N 1
ATOM 1408 C CA . ALA A 1 179 ? -19.786 -0.886 -0.850 1.00 86.62 179 ALA A CA 1
ATOM 1409 C C . ALA A 1 179 ? -19.258 0.408 -1.487 1.00 86.62 179 ALA A C 1
ATOM 1411 O O . ALA A 1 179 ? -19.318 0.563 -2.707 1.00 86.62 179 ALA A O 1
ATOM 1412 N N . ILE A 1 180 ? -18.684 1.306 -0.681 1.00 86.25 180 ILE A N 1
ATOM 1413 C CA . ILE A 1 180 ? -18.060 2.547 -1.153 1.00 86.25 180 ILE A CA 1
ATOM 1414 C C . ILE A 1 180 ? -16.864 2.217 -2.051 1.00 86.25 180 ILE A C 1
ATOM 1416 O O . ILE A 1 180 ? -16.774 2.740 -3.159 1.00 86.25 180 ILE A O 1
ATOM 1420 N N . SER A 1 181 ? -15.987 1.303 -1.622 1.00 79.19 181 SER A N 1
ATOM 1421 C CA . SER A 1 181 ? -14.822 0.876 -2.406 1.00 79.19 181 SER A CA 1
ATOM 1422 C C . SER A 1 181 ? -15.220 0.280 -3.760 1.00 79.19 181 SER A C 1
ATOM 1424 O O . SER A 1 181 ? -14.658 0.657 -4.788 1.00 79.19 181 SER A O 1
ATOM 1426 N N . GLY A 1 182 ? -16.225 -0.601 -3.787 1.00 77.81 182 GLY A N 1
ATOM 1427 C CA . GLY A 1 182 ? -16.748 -1.189 -5.020 1.00 77.81 182 GLY A CA 1
ATOM 1428 C C . GLY A 1 182 ? -17.468 -0.177 -5.919 1.00 77.81 182 GLY A C 1
ATOM 1429 O O . GLY A 1 182 ? -17.366 -0.261 -7.142 1.00 77.81 182 GLY A O 1
ATOM 1430 N N . GLY A 1 183 ? -18.161 0.803 -5.333 1.00 79.88 183 GLY A N 1
ATOM 1431 C CA . GLY A 1 183 ? -18.785 1.907 -6.065 1.00 79.88 183 GLY A CA 1
ATOM 1432 C C . GLY A 1 183 ? -17.748 2.800 -6.744 1.00 79.88 183 GLY A C 1
ATOM 1433 O O . GLY A 1 183 ? -17.817 3.019 -7.952 1.00 79.88 183 GLY A O 1
ATOM 1434 N N . LEU A 1 184 ? -16.736 3.242 -5.994 1.00 77.44 184 LEU A N 1
ATOM 1435 C CA . LEU A 1 184 ? -15.610 4.016 -6.525 1.00 77.44 184 LEU A CA 1
ATOM 1436 C C . LEU A 1 184 ? -14.851 3.259 -7.617 1.00 77.44 184 LEU A C 1
ATOM 1438 O O . LEU A 1 184 ? -14.501 3.862 -8.625 1.00 77.44 184 LEU A O 1
ATOM 1442 N N . ALA A 1 185 ? -14.654 1.947 -7.472 1.00 71.38 185 ALA A N 1
ATOM 1443 C CA . ALA A 1 185 ? -14.004 1.123 -8.493 1.00 71.38 185 ALA A CA 1
ATOM 1444 C C . ALA A 1 185 ? -14.730 1.186 -9.845 1.00 71.38 185 ALA A C 1
ATOM 1446 O O . ALA A 1 185 ? -14.098 1.345 -10.888 1.00 71.38 185 ALA A O 1
ATOM 1447 N N . LYS A 1 186 ? -16.068 1.116 -9.822 1.00 72.50 186 LYS A N 1
ATOM 1448 C CA . LYS A 1 186 ? -16.898 1.195 -11.032 1.00 72.50 186 LYS A CA 1
ATOM 1449 C C . LYS A 1 186 ? -16.909 2.588 -11.659 1.00 72.50 186 LYS A C 1
ATOM 1451 O O . LYS A 1 186 ? -16.922 2.682 -12.880 1.00 72.50 186 LYS A O 1
ATOM 1456 N N . PHE A 1 187 ? -16.910 3.649 -10.851 1.00 73.00 187 PHE A N 1
ATOM 1457 C CA . PHE A 1 187 ? -16.958 5.029 -11.351 1.00 73.00 187 PHE A CA 1
ATOM 1458 C C . PHE A 1 187 ? -15.593 5.574 -11.797 1.00 73.00 187 PHE A C 1
ATOM 1460 O O . PHE A 1 187 ? -15.539 6.350 -12.745 1.00 73.00 187 PHE A O 1
ATOM 1467 N N . ALA A 1 188 ? -14.499 5.179 -11.138 1.00 67.50 188 ALA A N 1
ATOM 1468 C CA . ALA A 1 188 ? -13.149 5.682 -11.411 1.00 67.50 188 ALA A CA 1
ATOM 1469 C C . ALA A 1 188 ? -12.312 4.766 -12.326 1.00 67.50 188 ALA A C 1
ATOM 1471 O O . ALA A 1 188 ? -11.197 5.129 -12.692 1.00 67.50 188 ALA A O 1
ATOM 1472 N N . GLY A 1 189 ? -12.812 3.573 -12.681 1.00 57.81 189 GLY A N 1
ATOM 1473 C CA . GLY A 1 189 ? -12.085 2.606 -13.516 1.00 57.81 189 GLY A CA 1
ATOM 1474 C C . GLY A 1 189 ? -10.852 1.997 -12.834 1.00 57.81 189 GLY A C 1
ATOM 1475 O O . GLY A 1 189 ? -9.957 1.489 -13.506 1.00 57.81 189 GLY A O 1
ATOM 1476 N N . TRP A 1 190 ? -10.766 2.062 -11.502 1.00 59.75 190 TRP A N 1
ATOM 1477 C CA . TRP A 1 190 ? -9.626 1.554 -10.736 1.00 59.75 190 TRP A CA 1
ATOM 1478 C C . TRP A 1 190 ? -9.865 0.115 -10.273 1.00 59.75 190 TRP A C 1
ATOM 1480 O O . TRP A 1 190 ? -10.883 -0.192 -9.657 1.00 59.75 190 TRP A O 1
ATOM 1490 N N . SER A 1 191 ? -8.888 -0.767 -10.503 1.00 51.34 191 SER A N 1
ATOM 1491 C CA . SER A 1 191 ? -8.898 -2.136 -9.974 1.00 51.34 191 SER A CA 1
ATOM 1492 C C . SER A 1 191 ? -8.569 -2.133 -8.474 1.00 51.34 191 SER A C 1
ATOM 1494 O O . SER A 1 191 ? -7.423 -2.364 -8.077 1.00 51.34 191 SER A O 1
ATOM 1496 N N . THR A 1 192 ? -9.562 -1.903 -7.615 1.00 51.03 192 THR A N 1
ATOM 1497 C CA . THR A 1 192 ? -9.414 -2.081 -6.164 1.00 51.03 192 THR A CA 1
ATOM 1498 C C . THR A 1 192 ? -9.354 -3.567 -5.816 1.00 51.03 192 THR A C 1
ATOM 1500 O O . THR A 1 192 ? -10.353 -4.284 -5.791 1.00 51.03 192 THR A O 1
ATOM 1503 N N . LYS A 1 193 ? -8.150 -4.060 -5.516 1.00 53.72 193 LYS A N 1
ATOM 1504 C CA . LYS A 1 193 ? -7.969 -5.396 -4.938 1.00 53.72 193 LYS A CA 1
ATOM 1505 C C . LYS A 1 193 ? -8.169 -5.311 -3.426 1.00 53.72 193 LYS A C 1
ATOM 1507 O O . LYS A 1 193 ? -7.258 -4.931 -2.696 1.00 53.72 193 LYS A O 1
ATOM 1512 N N . VAL A 1 194 ? -9.363 -5.660 -2.953 1.00 54.25 194 VAL A N 1
ATOM 1513 C CA . VAL A 1 194 ? -9.624 -5.838 -1.517 1.00 54.25 194 VAL A CA 1
ATOM 1514 C C . VAL A 1 194 ? -8.932 -7.127 -1.071 1.00 54.25 194 VAL A C 1
ATOM 1516 O O . VAL A 1 194 ? -9.353 -8.218 -1.445 1.00 54.25 194 VAL A O 1
ATOM 1519 N N . SER A 1 195 ? -7.840 -7.010 -0.311 1.00 51.19 195 SER A N 1
ATOM 1520 C CA . SER A 1 195 ? -7.115 -8.173 0.214 1.00 51.19 195 SER A CA 1
ATOM 1521 C C . SER A 1 195 ? -7.833 -8.750 1.444 1.00 51.19 195 SER A C 1
ATOM 1523 O O . SER A 1 195 ? -7.932 -8.055 2.461 1.00 51.19 195 SER A O 1
ATOM 1525 N N . PRO A 1 196 ? -8.279 -10.021 1.420 1.00 54.50 196 PRO A N 1
ATOM 1526 C CA . PRO A 1 196 ? -8.941 -10.661 2.562 1.00 54.50 196 PRO A CA 1
ATOM 1527 C C . PRO A 1 196 ? -8.070 -10.715 3.829 1.00 54.50 196 PRO A C 1
ATOM 1529 O O . PRO A 1 196 ? -8.587 -10.685 4.945 1.00 54.50 196 PRO A O 1
ATOM 1532 N N . GLY A 1 197 ? -6.740 -10.740 3.674 1.00 60.03 197 GLY A N 1
ATOM 1533 C CA . GLY A 1 197 ? -5.797 -10.760 4.797 1.00 60.03 197 GLY A CA 1
ATOM 1534 C C . GLY A 1 197 ? -5.788 -9.465 5.616 1.00 60.03 197 GLY A C 1
ATOM 1535 O O . GLY A 1 197 ? -5.639 -9.513 6.835 1.00 60.03 197 GLY A O 1
ATOM 1536 N N . ALA A 1 198 ? -6.022 -8.312 4.980 1.00 58.31 198 ALA A N 1
ATOM 1537 C CA . ALA A 1 198 ? -6.106 -7.026 5.675 1.00 58.31 198 ALA A CA 1
ATOM 1538 C C . ALA A 1 198 ? -7.358 -6.940 6.567 1.00 58.31 198 ALA A C 1
ATOM 1540 O O . ALA A 1 198 ? -7.303 -6.394 7.667 1.00 58.31 198 ALA A O 1
ATOM 1541 N N . ILE A 1 199 ? -8.465 -7.550 6.129 1.00 60.59 199 ILE A N 1
ATOM 1542 C CA . ILE A 1 199 ? -9.720 -7.626 6.889 1.00 60.59 199 ILE A CA 1
ATOM 1543 C C . ILE A 1 199 ? -9.529 -8.489 8.147 1.00 60.59 199 ILE A C 1
ATOM 1545 O O . ILE A 1 199 ? -9.925 -8.090 9.241 1.00 60.59 199 ILE A O 1
ATOM 1549 N N . LEU A 1 200 ? -8.856 -9.638 8.016 1.00 62.88 200 LEU A N 1
ATOM 1550 C CA . LEU A 1 200 ? -8.536 -10.517 9.148 1.00 62.88 200 LEU A CA 1
ATOM 1551 C C . LEU A 1 200 ? -7.555 -9.878 10.143 1.00 62.88 200 LEU A C 1
ATOM 1553 O O . LEU A 1 200 ? -7.705 -10.070 11.348 1.00 62.88 200 LEU A O 1
ATOM 1557 N N . LEU A 1 201 ? -6.577 -9.098 9.669 1.00 62.75 201 LEU A N 1
ATOM 1558 C CA . LEU A 1 201 ? -5.658 -8.344 10.532 1.00 62.75 201 LEU A CA 1
ATOM 1559 C C . LEU A 1 201 ? -6.360 -7.215 11.299 1.00 62.75 201 LEU A C 1
ATOM 1561 O O . LEU A 1 201 ? -6.102 -7.035 12.486 1.00 62.75 201 LEU A O 1
ATOM 1565 N N . ALA A 1 202 ? -7.285 -6.495 10.661 1.00 61.94 202 ALA A N 1
ATOM 1566 C CA . ALA A 1 202 ? -8.089 -5.477 11.337 1.00 61.94 202 ALA A CA 1
ATOM 1567 C C . ALA A 1 202 ? -8.984 -6.091 12.434 1.00 61.94 202 ALA A C 1
ATOM 1569 O O . ALA A 1 202 ? -9.060 -5.566 13.545 1.00 61.94 202 ALA A O 1
ATOM 1570 N N . LEU A 1 203 ? -9.594 -7.249 12.158 1.00 63.84 203 LEU A N 1
ATOM 1571 C CA . LEU A 1 203 ? -10.378 -8.013 13.137 1.00 63.84 203 LEU A CA 1
ATOM 1572 C C . LEU A 1 203 ? -9.517 -8.595 14.274 1.00 63.84 203 LEU A C 1
ATOM 1574 O O . LEU A 1 203 ? -9.970 -8.650 15.418 1.00 63.84 203 LEU A O 1
ATOM 1578 N N . SER A 1 204 ? -8.279 -9.018 13.996 1.00 63.53 204 SER A N 1
ATOM 1579 C CA . SER A 1 204 ? -7.395 -9.610 15.011 1.00 63.53 204 SER A CA 1
ATOM 1580 C C . SER A 1 204 ? -6.747 -8.573 15.931 1.00 63.53 204 SER A C 1
ATOM 1582 O O . SER A 1 204 ? -6.589 -8.849 17.121 1.00 63.53 204 SER A O 1
ATOM 1584 N N . LEU A 1 205 ? -6.457 -7.363 15.439 1.00 60.41 205 LEU A N 1
ATOM 1585 C CA . LEU A 1 205 ? -6.013 -6.241 16.275 1.00 60.41 205 LEU A CA 1
ATOM 1586 C C . LEU A 1 205 ? -7.068 -5.863 17.325 1.00 60.41 205 LEU A C 1
ATOM 1588 O O . LEU A 1 205 ? -6.715 -5.639 18.480 1.00 60.41 205 LEU A O 1
ATOM 1592 N N . GLY A 1 206 ? -8.358 -5.911 16.974 1.00 50.56 206 GLY A N 1
ATOM 1593 C CA 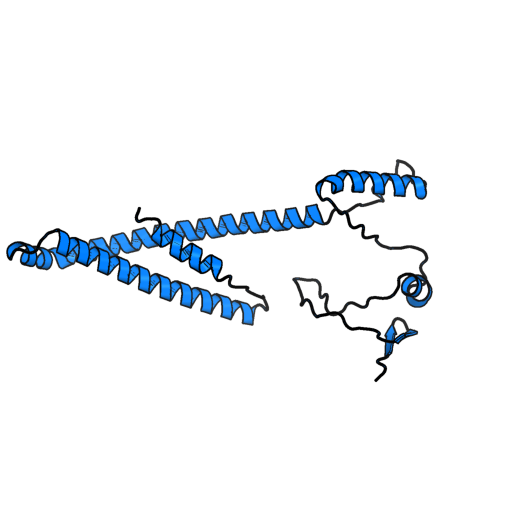. GLY A 1 206 ? -9.448 -5.739 17.944 1.00 50.56 206 GLY A CA 1
ATOM 1594 C C . GLY A 1 206 ? -9.508 -6.846 19.005 1.00 50.56 206 GLY A C 1
ATOM 1595 O O . GLY A 1 206 ? -9.927 -6.608 20.133 1.00 50.56 206 GLY A O 1
ATOM 1596 N N . ARG A 1 207 ? -9.034 -8.055 18.678 1.00 46.50 207 ARG A N 1
ATOM 1597 C CA . ARG A 1 207 ? -9.006 -9.206 19.594 1.00 46.50 207 ARG A CA 1
ATOM 1598 C C . ARG A 1 207 ? -7.789 -9.200 20.534 1.00 46.50 207 ARG A C 1
ATOM 1600 O O . ARG A 1 207 ? -7.840 -9.842 21.579 1.00 46.50 207 ARG A O 1
ATOM 1607 N N . ARG A 1 208 ? -6.708 -8.484 20.190 1.00 38.94 208 ARG A N 1
ATOM 1608 C CA . ARG A 1 208 ? -5.436 -8.472 20.944 1.00 38.94 208 ARG A CA 1
ATOM 1609 C C . ARG A 1 208 ? -5.372 -7.443 22.082 1.00 38.94 208 ARG A C 1
ATOM 1611 O O . ARG A 1 208 ? -4.412 -7.454 22.835 1.00 38.94 208 ARG A O 1
ATOM 1618 N N . LEU A 1 209 ? -6.398 -6.608 22.246 1.00 41.19 209 LEU A N 1
ATOM 1619 C CA . LEU A 1 209 ? -6.565 -5.710 23.402 1.00 41.19 209 LEU A CA 1
ATOM 1620 C C . LEU A 1 209 ? -7.142 -6.411 24.652 1.00 41.19 209 LEU A C 1
ATOM 1622 O O . LEU A 1 209 ? -7.466 -5.741 25.625 1.00 41.19 209 LEU A O 1
ATOM 1626 N N . ASN A 1 210 ? -7.270 -7.744 24.637 1.00 34.53 210 ASN A N 1
ATOM 1627 C CA . ASN A 1 210 ? -7.823 -8.534 25.744 1.00 34.53 210 ASN A CA 1
ATOM 1628 C C . ASN A 1 210 ? -6.875 -9.641 26.253 1.00 34.53 210 ASN A C 1
ATOM 1630 O O . ASN A 1 210 ? -7.336 -10.717 26.638 1.00 34.53 210 ASN A O 1
ATOM 1634 N N . SER A 1 211 ? -5.558 -9.405 26.235 1.00 36.47 211 SER A N 1
ATOM 1635 C CA . SER A 1 211 ? -4.592 -10.189 27.023 1.00 36.47 211 SER A CA 1
ATOM 1636 C C . SER A 1 211 ? -3.697 -9.276 27.838 1.00 36.47 211 SER A C 1
ATOM 1638 O O . SER A 1 211 ? -3.078 -8.403 27.187 1.00 36.47 211 SER A O 1
#

Solvent-accessible surface area (backbone atoms only — not comparable to full-atom values): 13052 Å² total; per-residue (Å²): 134,91,54,71,48,75,54,90,90,41,83,40,75,68,88,78,80,81,80,80,79,60,66,69,79,95,51,72,66,73,84,68,84,90,67,60,64,72,54,40,27,65,73,63,66,70,42,96,76,77,94,76,81,92,80,89,73,94,49,79,87,48,45,69,58,49,53,50,52,51,52,53,50,50,39,64,74,67,67,58,53,83,94,50,58,83,76,65,82,86,80,61,67,64,59,55,51,48,54,51,49,52,50,53,51,50,51,49,51,54,55,50,51,52,52,50,52,52,51,52,56,50,49,54,50,52,51,51,55,49,50,51,54,50,61,72,44,43,66,60,53,52,54,45,42,76,78,67,51,54,74,63,61,56,51,50,51,53,52,50,53,52,50,50,53,52,51,54,51,49,53,49,49,52,52,51,51,51,52,51,52,55,50,48,24,70,75,70,74,46,89,77,80,82,57,71,67,59,56,53,51,58,57,46,58,70,59,60,79,76,120

Mean predicted aligned error: 13.17 Å

Foldseek 3Di:
DFDWDAAQNDIDTDPDQDPQPDDDPPDRPNPDDDDDPVCCCVPHVVHPDDPDDDDDDPDPVCQVVVLVVVLVVVCVVVVPDPVCSVVDDDDDVVVVVVVVVVVVVVVVVVVVVVVVVVVVVVVVVLVVVLVVVCVVCVVVVVVCVVVPDDPVVVVVVSVVVSVVVVVVCLVVVVVVVVVVQVVCCVVVVDDDDDDPVVSVVVVVVVVVVPD

Radius of gyration: 31.73 Å; Cα contacts (8 Å, |Δi|>4): 63; chains: 1; bounding box: 68×34×92 Å

Sequence (211 aa):
NRRICKINRINFRVIGILQEKGATGWRDRDDEIILPLNTAMYRVLGKKYVDYIDVEVEDEKEMEKVQEEVKKSIIRRHNIPPDRENTIEVRNMAEIQEAVSSTVKTFAWLLGSIAFISLLVGGIGIMNIMLVSVTERTREVGLRKAIGANNKDILSQFIIEAIAICLVGGILGILFGAAISGGLAKFAGWSTKVSPGAILLALSLGRRLNS

InterPro domains:
  IPR003838 ABC3 transporter permease, C-terminal [PF02687] (113-184)
  IPR025857 MacB-like periplasmic core domain [PF12704] (6-72)
  IPR050250 Macrolide Exporter MacB [PTHR30572] (6-204)

pLDDT: mean 80.4, std 13.0, range [34.53, 94.69]